Protein AF-A0A151BJI2-F1 (afdb_monomer_lite)

Secondary structure (DSSP, 8-state):
-EEEEEEEPBSS--SS-EEEEEEESS-EEEEEE----SSPPPEEETTTEEEEEEEEEEEEETTEEEEEEEEEEEEEEETTEEEE----EEEEEEEEE---STT-SEEEEESSPPP-SS--TTPEEEEE-TTS-EEEEEEEEEEEETTEEEEEESS---EEEEEEEETTEEEEEEEE-SSSP-EEES--EEEE--EEEE-

Structure (mmCIF, N/CA/C/O backbone):
data_AF-A0A151BJI2-F1
#
_entry.id   AF-A0A151BJI2-F1
#
loop_
_atom_site.group_PDB
_atom_site.id
_atom_site.type_symbol
_atom_site.label_atom_id
_atom_site.label_alt_id
_a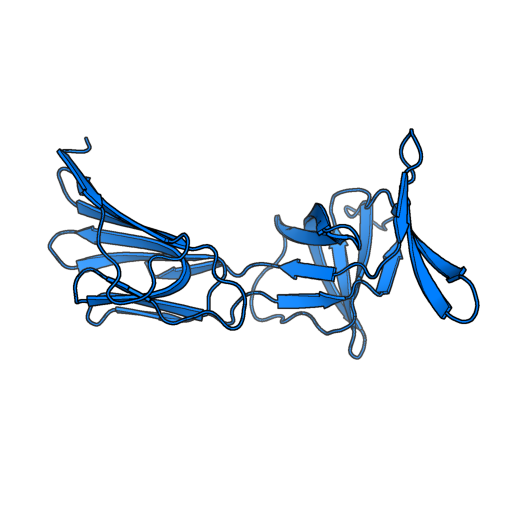tom_site.label_comp_id
_atom_site.label_asym_id
_atom_site.label_entity_id
_atom_site.label_seq_id
_atom_site.pdbx_PDB_ins_code
_atom_site.Cartn_x
_atom_site.Cartn_y
_atom_site.Cartn_z
_atom_site.occupancy
_atom_site.B_iso_or_equiv
_atom_site.auth_seq_id
_atom_site.auth_comp_id
_atom_site.auth_asym_id
_atom_site.auth_atom_id
_atom_site.pdbx_PDB_model_num
ATOM 1 N N . PHE A 1 1 ? -17.506 15.370 21.753 1.00 83.12 1 PHE A N 1
ATOM 2 C CA . PHE A 1 1 ? -16.388 15.917 22.547 1.00 83.12 1 PHE A CA 1
ATOM 3 C C . PHE A 1 1 ? -15.542 14.745 23.032 1.00 83.12 1 PHE A C 1
ATOM 5 O O . PHE A 1 1 ? -16.139 13.723 23.361 1.00 83.12 1 PHE A O 1
ATOM 12 N N . ILE A 1 2 ? -14.210 14.859 22.995 1.00 93.75 2 ILE A N 1
ATOM 13 C CA . ILE A 1 2 ? -13.282 13.821 23.483 1.00 93.75 2 ILE A CA 1
ATOM 14 C C . ILE A 1 2 ? -13.165 13.978 25.001 1.00 93.75 2 ILE A C 1
ATOM 16 O O . ILE A 1 2 ? -12.878 15.077 25.468 1.00 93.75 2 ILE A O 1
ATOM 20 N N . SER A 1 3 ? -13.413 12.914 25.761 1.00 94.88 3 SER A N 1
ATOM 21 C CA . SER A 1 3 ? -13.324 12.921 27.228 1.00 94.88 3 SER A CA 1
ATOM 22 C C . SER A 1 3 ? -11.990 12.388 27.741 1.00 94.88 3 SER A C 1
ATOM 24 O O . SER A 1 3 ? -11.531 12.831 28.791 1.00 94.88 3 SER A O 1
ATOM 26 N N . LYS A 1 4 ? -11.356 11.458 27.017 1.00 96.38 4 LYS A N 1
ATOM 27 C CA . LYS A 1 4 ? -10.095 10.835 27.437 1.00 96.38 4 LYS A CA 1
ATOM 28 C C . LYS A 1 4 ? -9.305 10.307 26.247 1.00 96.38 4 LYS A C 1
ATOM 30 O O . LYS A 1 4 ? -9.891 9.844 25.272 1.00 96.38 4 LYS A O 1
ATOM 35 N N . VAL A 1 5 ? -7.979 10.335 26.353 1.00 97.12 5 VAL A N 1
ATOM 36 C CA . VAL A 1 5 ? -7.064 9.665 25.420 1.00 97.12 5 VAL A CA 1
ATOM 37 C C . VAL A 1 5 ? -6.035 8.887 26.232 1.00 97.12 5 VAL A C 1
ATOM 39 O O . VAL A 1 5 ? -5.403 9.446 27.126 1.00 97.12 5 VAL A O 1
ATOM 42 N N . GLU A 1 6 ? -5.868 7.605 25.924 1.00 95.31 6 GLU A N 1
ATOM 43 C CA . GLU A 1 6 ? -4.943 6.700 26.609 1.00 95.31 6 GLU A CA 1
ATOM 44 C C . GLU A 1 6 ? -4.060 5.968 25.597 1.00 95.31 6 GLU A C 1
ATOM 46 O O . GLU A 1 6 ? -4.548 5.475 24.580 1.00 95.31 6 GLU A O 1
ATOM 51 N N . ASN A 1 7 ? -2.763 5.853 25.894 1.00 92.25 7 ASN A N 1
ATOM 52 C CA . ASN A 1 7 ? -1.871 4.969 25.147 1.00 92.25 7 ASN A CA 1
ATOM 53 C C . ASN A 1 7 ? -2.064 3.527 25.626 1.00 92.25 7 ASN A C 1
ATOM 55 O O . ASN A 1 7 ? -1.880 3.235 26.808 1.00 92.25 7 ASN A O 1
ATOM 59 N N . LEU A 1 8 ? -2.376 2.623 24.704 1.00 90.12 8 LEU A N 1
ATOM 60 C CA . LEU A 1 8 ? -2.407 1.190 24.964 1.00 90.12 8 LEU A CA 1
ATOM 61 C C . LEU A 1 8 ? -1.007 0.606 24.768 1.00 90.12 8 LEU A C 1
ATOM 63 O O . LEU A 1 8 ? -0.326 0.900 23.785 1.00 90.12 8 LEU A O 1
ATOM 67 N N . GLN A 1 9 ? -0.574 -0.218 25.720 1.00 84.81 9 GLN A N 1
ATOM 68 C CA . GLN A 1 9 ? 0.693 -0.937 25.618 1.00 84.81 9 GLN A CA 1
ATOM 69 C C . GLN A 1 9 ? 0.531 -2.166 24.721 1.00 84.81 9 GLN A C 1
ATOM 71 O O . GLN A 1 9 ? -0.498 -2.840 24.769 1.00 84.81 9 GLN A O 1
ATOM 76 N N . PHE A 1 10 ? 1.559 -2.445 23.923 1.00 82.31 10 PHE A N 1
ATOM 77 C CA . PHE A 1 10 ? 1.666 -3.679 23.150 1.00 82.31 10 PHE A CA 1
ATOM 78 C C . PHE A 1 10 ? 2.246 -4.792 24.019 1.00 82.31 10 PHE A C 1
ATOM 80 O O . PHE A 1 10 ? 3.182 -4.547 24.781 1.00 82.31 10 PHE A O 1
ATOM 87 N N . ASP A 1 11 ? 1.737 -6.011 23.849 1.00 74.00 11 ASP A N 1
ATOM 88 C CA . ASP A 1 11 ? 2.170 -7.168 24.641 1.00 74.00 11 ASP A CA 1
ATOM 89 C C . ASP A 1 11 ? 3.643 -7.535 24.368 1.00 74.00 11 ASP A C 1
ATOM 91 O O . ASP A 1 11 ? 4.360 -7.952 25.274 1.00 74.00 11 ASP A O 1
ATOM 95 N N . TYR A 1 12 ? 4.124 -7.324 23.132 1.00 65.50 12 TYR A N 1
ATOM 96 C CA . TYR A 1 12 ? 5.509 -7.583 22.720 1.00 65.50 12 TYR A CA 1
ATOM 97 C C . TYR A 1 12 ? 5.981 -6.591 21.641 1.00 65.50 12 TYR A C 1
ATOM 99 O O . TYR A 1 12 ? 5.235 -6.261 20.721 1.00 65.50 12 TYR A O 1
ATOM 107 N N . GLY A 1 13 ? 7.248 -6.161 21.729 1.00 56.31 13 GLY A N 1
ATOM 108 C CA . GLY A 1 13 ? 7.927 -5.332 20.722 1.00 56.31 13 GLY A CA 1
ATOM 109 C C . GLY A 1 13 ? 7.500 -3.858 20.726 1.00 56.31 13 GLY A C 1
ATOM 110 O O . GLY A 1 13 ? 6.540 -3.478 20.058 1.00 56.31 13 GLY A O 1
ATOM 111 N N . LYS A 1 14 ? 8.273 -3.001 21.410 1.00 56.44 14 LYS A N 1
ATOM 112 C CA . LYS A 1 14 ? 8.113 -1.529 21.386 1.00 56.44 14 LYS A CA 1
ATOM 113 C C . LYS A 1 14 ? 8.578 -0.875 20.074 1.00 56.44 14 LYS A C 1
ATOM 115 O O . LYS A 1 14 ? 8.674 0.348 20.006 1.00 56.44 14 LYS A O 1
ATOM 120 N N . ASP A 1 15 ? 8.869 -1.661 19.042 1.00 69.88 15 ASP A N 1
ATOM 121 C CA . ASP A 1 15 ? 9.370 -1.159 17.766 1.00 69.88 15 ASP A CA 1
ATOM 122 C C . ASP A 1 15 ? 8.289 -0.319 17.073 1.00 69.88 15 ASP A C 1
ATOM 124 O O . ASP A 1 15 ? 7.379 -0.868 16.445 1.00 69.88 15 ASP A O 1
ATOM 128 N N . MET A 1 16 ? 8.396 1.006 17.232 1.00 81.88 16 MET A N 1
ATOM 129 C CA . MET A 1 16 ? 7.734 2.059 16.451 1.00 81.88 16 MET A CA 1
ATOM 130 C C . MET A 1 16 ? 6.251 1.780 16.140 1.00 81.88 16 MET A C 1
ATOM 132 O O . MET A 1 16 ? 5.798 1.902 15.002 1.00 81.88 16 MET A O 1
ATOM 136 N N . ALA A 1 17 ? 5.485 1.398 17.164 1.00 88.56 17 ALA A N 1
ATOM 137 C CA . ALA A 1 17 ? 4.042 1.209 17.078 1.00 88.56 17 ALA A CA 1
ATOM 138 C C . ALA A 1 17 ? 3.331 1.960 18.208 1.00 88.56 17 ALA A C 1
ATOM 140 O O . ALA A 1 17 ? 3.820 2.025 19.336 1.00 88.56 17 ALA A O 1
ATOM 141 N N . VAL A 1 18 ? 2.167 2.525 17.898 1.00 92.19 18 VAL A N 1
ATOM 142 C CA . VAL A 1 18 ? 1.326 3.299 18.815 1.00 92.19 18 VAL A CA 1
ATOM 143 C C . VAL A 1 18 ? -0.111 2.809 18.691 1.00 92.19 18 VAL A C 1
ATOM 145 O O . VAL A 1 18 ? -0.622 2.638 17.586 1.00 92.19 18 VAL A O 1
ATOM 148 N N . ALA A 1 19 ? -0.774 2.605 19.824 1.00 94.44 19 ALA A N 1
ATOM 149 C CA . ALA A 1 19 ? -2.202 2.340 19.888 1.00 94.44 19 ALA A CA 1
ATOM 150 C C . ALA A 1 19 ? -2.837 3.315 20.881 1.00 94.44 19 ALA A C 1
ATOM 152 O O . ALA A 1 19 ? -2.378 3.451 22.014 1.00 94.44 19 ALA A O 1
ATOM 153 N N . LEU A 1 20 ? -3.886 4.004 20.447 1.00 95.69 20 LEU A N 1
ATOM 154 C CA . LEU A 1 20 ? -4.630 4.974 21.238 1.00 95.69 20 LEU A CA 1
ATOM 155 C C . LEU A 1 20 ? -6.036 4.454 21.485 1.00 95.69 20 LEU A C 1
ATOM 157 O O . LEU A 1 20 ? -6.689 3.976 20.559 1.00 95.69 20 LEU A O 1
ATOM 161 N N . ARG A 1 21 ? -6.510 4.614 22.716 1.00 96.94 21 ARG A N 1
ATOM 162 C CA . ARG A 1 21 ? -7.915 4.499 23.094 1.00 96.94 21 ARG A CA 1
ATOM 163 C C . ARG A 1 21 ? -8.456 5.897 23.356 1.00 96.94 21 ARG A C 1
ATOM 165 O O . ARG A 1 21 ? -7.922 6.623 24.191 1.00 96.94 21 ARG A O 1
ATOM 172 N N . ILE A 1 22 ? -9.494 6.278 22.628 1.00 97.44 22 ILE A N 1
ATOM 173 C CA . ILE A 1 22 ? -10.080 7.616 22.639 1.00 97.44 22 ILE A CA 1
ATOM 174 C C . ILE A 1 22 ? -11.521 7.476 23.109 1.00 97.44 22 ILE A C 1
ATOM 176 O O . ILE A 1 22 ? -12.360 6.912 22.411 1.00 97.44 22 ILE A O 1
ATOM 180 N N . GLU A 1 23 ? -11.817 7.989 24.296 1.00 97.19 23 GLU A N 1
ATOM 181 C CA . GLU A 1 23 ? -13.182 8.032 24.807 1.00 97.19 23 GLU A CA 1
ATOM 182 C C . GLU A 1 23 ? -13.892 9.285 24.302 1.00 97.19 23 GLU A C 1
ATOM 184 O O . GLU A 1 23 ? -13.392 10.411 24.407 1.00 97.19 23 GLU A O 1
ATOM 189 N N . LEU A 1 24 ? -15.083 9.075 23.758 1.00 95.50 24 LEU A N 1
ATOM 190 C CA . LEU A 1 24 ? -16.045 10.106 23.416 1.00 95.50 24 LEU A CA 1
ATOM 191 C C . LEU A 1 24 ? -17.313 9.893 24.249 1.00 95.50 24 LEU A C 1
ATOM 193 O O . LEU A 1 24 ? -17.493 8.867 24.899 1.00 95.50 24 LEU A O 1
ATOM 197 N N . LYS A 1 25 ? -18.216 10.878 24.216 1.00 91.25 25 LYS A N 1
ATOM 198 C CA . LYS A 1 25 ? -19.457 10.871 25.012 1.00 91.25 25 LYS A CA 1
ATOM 199 C C . LYS A 1 25 ? -20.283 9.582 24.859 1.00 91.25 25 LYS A C 1
ATOM 201 O O . LYS A 1 25 ? -20.894 9.139 25.823 1.00 91.25 25 LYS A O 1
ATOM 206 N N . ASP A 1 26 ? -20.345 9.035 23.652 1.00 93.75 26 ASP A N 1
ATOM 207 C CA . ASP A 1 26 ? -21.225 7.935 23.250 1.00 93.75 26 ASP A CA 1
ATOM 208 C C . ASP A 1 26 ? -20.474 6.704 22.724 1.00 93.75 26 ASP A C 1
ATOM 210 O O . ASP A 1 26 ? -21.081 5.651 22.536 1.00 93.75 26 ASP A O 1
ATOM 214 N N . ARG A 1 27 ? -19.161 6.807 22.503 1.00 95.94 27 ARG A N 1
ATOM 215 C CA . ARG A 1 27 ? -18.373 5.749 21.870 1.00 95.94 27 ARG A CA 1
ATOM 216 C C . ARG A 1 27 ? -16.914 5.756 22.303 1.00 95.94 27 ARG A C 1
ATOM 218 O O . ARG A 1 27 ? -16.411 6.750 22.824 1.00 95.94 27 ARG A O 1
ATOM 225 N N . VAL A 1 28 ? -16.225 4.661 22.018 1.00 97.06 28 VAL A N 1
ATOM 226 C CA . VAL A 1 28 ? -14.779 4.528 22.183 1.00 97.06 28 VAL A CA 1
ATOM 227 C C . VAL A 1 28 ? -14.166 4.231 20.824 1.00 97.06 28 VAL A C 1
ATOM 229 O O . VAL A 1 28 ? -14.548 3.267 20.166 1.00 97.06 28 VAL A O 1
ATOM 232 N N . ASP A 1 29 ? -13.208 5.053 20.411 1.00 97.56 29 ASP A N 1
ATOM 233 C CA . ASP A 1 29 ? -12.465 4.862 19.172 1.00 97.56 29 ASP A CA 1
ATOM 234 C C . ASP A 1 29 ? -11.044 4.377 19.502 1.00 97.56 29 ASP A C 1
ATOM 236 O O . ASP A 1 29 ? -10.371 4.904 20.387 1.00 97.56 29 ASP A O 1
ATOM 240 N N . TYR A 1 30 ? -10.573 3.370 18.777 1.00 97.69 30 TYR A N 1
ATOM 241 C CA . TYR A 1 30 ? -9.212 2.858 18.841 1.00 97.69 30 TYR A CA 1
ATOM 242 C C . TYR A 1 30 ? -8.492 3.220 17.552 1.00 97.69 30 TYR A C 1
ATOM 244 O O . TYR A 1 30 ? -8.995 2.931 16.465 1.00 97.69 30 TYR A O 1
ATOM 252 N N . VAL A 1 31 ? -7.311 3.824 17.665 1.00 97.62 31 VAL A N 1
ATOM 253 C CA . VAL A 1 31 ? -6.460 4.175 16.520 1.00 97.62 31 VAL A CA 1
ATOM 254 C C . VAL A 1 31 ? -5.100 3.538 16.708 1.00 97.62 31 VAL A C 1
ATOM 256 O O . VAL A 1 31 ? -4.442 3.744 17.723 1.00 97.62 31 VAL A O 1
ATOM 259 N N . ILE A 1 32 ? -4.686 2.751 15.726 1.00 96.12 32 ILE A N 1
ATOM 260 C CA . ILE A 1 32 ? -3.503 1.903 15.794 1.00 96.12 32 ILE A CA 1
ATOM 261 C C . ILE A 1 32 ? -2.626 2.263 14.612 1.00 96.12 32 ILE A C 1
ATOM 263 O O . ILE A 1 32 ? -3.111 2.310 13.483 1.00 96.12 32 ILE A O 1
ATOM 267 N N . SER A 1 33 ? -1.351 2.506 14.874 1.00 95.25 33 SER A N 1
ATOM 268 C CA . SER A 1 33 ? -0.349 2.830 13.872 1.00 95.25 33 SER A CA 1
ATOM 269 C C . SER A 1 33 ? 0.909 2.019 14.127 1.00 95.25 33 SER A C 1
ATOM 271 O O . SER A 1 33 ? 1.445 2.020 15.233 1.00 95.25 33 SER A O 1
ATOM 273 N N . THR A 1 34 ? 1.377 1.315 13.107 1.00 93.44 34 THR A N 1
ATOM 274 C CA . THR A 1 34 ? 2.603 0.522 13.129 1.00 93.44 34 THR A CA 1
ATOM 275 C C . THR A 1 34 ? 3.471 0.911 11.934 1.00 93.44 34 THR A C 1
ATOM 277 O O . THR A 1 34 ? 2.997 1.464 10.935 1.00 93.44 34 THR A O 1
ATOM 280 N N . VAL A 1 35 ? 4.759 0.594 12.021 1.00 91.56 35 VAL A N 1
ATOM 281 C CA . VAL A 1 35 ? 5.690 0.662 10.886 1.00 91.56 35 VAL A CA 1
ATOM 282 C C . VAL A 1 35 ? 5.900 -0.700 10.221 1.00 91.56 35 VAL A C 1
ATOM 284 O O . VAL A 1 35 ? 6.873 -0.877 9.492 1.00 91.56 35 VAL A O 1
ATOM 287 N N . ASP A 1 36 ? 5.026 -1.673 10.488 1.00 92.12 36 ASP A N 1
ATOM 288 C CA . ASP A 1 36 ? 5.214 -3.029 9.983 1.00 92.12 36 ASP A CA 1
ATOM 289 C C . ASP A 1 36 ? 5.106 -3.076 8.453 1.00 92.12 36 ASP A C 1
ATOM 291 O O . ASP A 1 36 ? 4.266 -2.426 7.824 1.00 92.12 36 ASP A O 1
ATOM 295 N N . GLU A 1 37 ? 5.957 -3.902 7.857 1.00 91.56 37 GLU A N 1
ATOM 296 C CA . GLU A 1 37 ? 5.964 -4.229 6.435 1.00 91.56 37 GLU A CA 1
ATOM 297 C C . GLU A 1 37 ? 5.604 -5.714 6.253 1.00 91.56 37 GLU A C 1
ATOM 299 O O . GLU A 1 37 ? 5.795 -6.504 7.183 1.00 91.56 37 GLU A O 1
ATOM 304 N N . PRO A 1 38 ? 5.097 -6.134 5.079 1.00 92.19 38 PRO A N 1
ATOM 305 C CA . PRO A 1 38 ? 4.925 -7.550 4.769 1.00 92.19 38 PRO A CA 1
ATOM 306 C C . PRO A 1 38 ? 6.244 -8.349 4.891 1.00 92.19 38 PRO A C 1
ATOM 308 O O . PRO A 1 38 ? 7.266 -7.891 4.377 1.00 92.19 38 PRO A O 1
ATOM 311 N N . PRO A 1 39 ? 6.233 -9.570 5.463 1.00 93.62 39 PRO A N 1
ATOM 312 C CA . PRO A 1 39 ? 5.115 -10.191 6.172 1.00 93.62 39 PRO A CA 1
ATOM 313 C C . PRO A 1 39 ? 4.856 -9.499 7.522 1.00 93.62 39 PRO A C 1
ATOM 315 O O . PRO A 1 39 ? 5.742 -9.421 8.372 1.00 93.62 39 PRO A O 1
ATOM 318 N N . TYR A 1 40 ? 3.625 -9.017 7.722 1.00 93.69 40 TYR A N 1
ATOM 319 C CA . TYR A 1 40 ? 3.271 -8.238 8.909 1.00 93.69 40 TYR A CA 1
ATOM 320 C C . TYR A 1 40 ? 3.353 -9.092 10.176 1.00 93.69 40 TYR A C 1
ATOM 322 O O . TYR A 1 40 ? 2.871 -10.228 10.208 1.00 93.69 40 TYR A O 1
ATOM 330 N N . LYS A 1 41 ? 3.905 -8.518 11.245 1.00 91.75 41 LYS A N 1
ATOM 331 C CA . LYS A 1 41 ? 3.949 -9.153 12.564 1.00 91.75 41 LYS A CA 1
ATOM 332 C C . LYS A 1 41 ? 2.568 -9.083 13.218 1.00 91.75 41 LYS A C 1
ATOM 334 O O . LYS A 1 41 ? 1.846 -8.100 13.058 1.00 91.75 41 LYS A O 1
ATOM 339 N N . LEU A 1 42 ? 2.201 -10.119 13.972 1.00 93.44 42 LEU A N 1
ATOM 340 C CA . LEU A 1 42 ? 1.025 -10.058 14.837 1.00 93.44 42 LEU A CA 1
ATOM 341 C C . LEU A 1 42 ? 1.336 -9.172 16.041 1.00 93.44 42 LEU A C 1
ATOM 343 O O . LEU A 1 42 ? 2.287 -9.430 16.777 1.00 93.44 42 LEU A O 1
ATOM 347 N N . ARG A 1 43 ? 0.505 -8.153 16.249 1.00 92.62 43 ARG A N 1
ATOM 348 C CA . ARG A 1 43 ? 0.555 -7.269 17.411 1.00 92.62 43 ARG A CA 1
ATOM 349 C C . ARG A 1 43 ? -0.741 -7.371 18.200 1.00 92.62 43 ARG A C 1
ATOM 351 O O . ARG A 1 43 ? -1.822 -7.350 17.611 1.00 92.62 43 ARG A O 1
ATOM 358 N N . CYS A 1 44 ? -0.606 -7.439 19.519 1.00 92.81 44 CYS A N 1
ATOM 359 C CA . CYS A 1 44 ? -1.704 -7.536 20.476 1.00 92.81 44 CYS A CA 1
ATOM 360 C C . CYS A 1 44 ? -1.613 -6.380 21.482 1.00 92.81 44 CYS A C 1
ATOM 362 O O . CYS A 1 44 ? -0.506 -5.982 21.855 1.00 92.81 44 CYS A O 1
ATOM 364 N N . PHE A 1 45 ? -2.755 -5.812 21.869 1.00 89.81 45 PHE A N 1
ATOM 365 C CA . PHE A 1 45 ? -2.847 -4.760 22.889 1.00 89.81 45 PHE A CA 1
ATOM 366 C C . PHE A 1 45 ? -4.265 -4.681 23.460 1.00 89.81 45 PHE A C 1
ATOM 368 O O . PHE A 1 45 ? -5.241 -5.088 22.826 1.00 89.81 45 PHE A O 1
ATOM 375 N N . GLY A 1 46 ? -4.385 -4.142 24.676 1.00 83.25 46 GLY A N 1
ATOM 376 C CA . GLY A 1 46 ? -5.678 -3.996 25.356 1.00 83.25 46 GLY A CA 1
ATOM 377 C C . GLY A 1 46 ? -6.364 -5.327 25.694 1.00 83.25 46 GLY A C 1
ATOM 378 O O . GLY A 1 46 ? -7.559 -5.334 25.964 1.00 83.25 46 GLY A O 1
ATOM 379 N N . GLY A 1 47 ? -5.628 -6.445 25.659 1.00 84.94 47 GLY A N 1
ATOM 380 C CA . GLY A 1 47 ? -6.107 -7.797 25.964 1.00 84.94 47 GLY A CA 1
ATOM 381 C C . GLY A 1 47 ? -6.927 -8.469 24.857 1.00 84.94 47 GLY A C 1
ATOM 382 O O . GLY A 1 47 ? -6.887 -9.690 24.735 1.00 84.94 47 GLY A O 1
ATOM 383 N N . ASP A 1 48 ? -7.641 -7.708 24.026 1.00 92.06 48 ASP A N 1
ATOM 384 C CA . ASP A 1 48 ? -8.588 -8.260 23.053 1.00 92.06 48 ASP A CA 1
ATOM 385 C C . ASP A 1 48 ? -8.426 -7.734 21.619 1.00 92.06 48 ASP A C 1
ATOM 387 O O . ASP A 1 48 ? -9.148 -8.196 20.731 1.00 92.06 48 ASP A O 1
ATOM 391 N N . ILE A 1 49 ? -7.488 -6.811 21.367 1.00 95.56 49 ILE A N 1
ATOM 392 C CA . ILE A 1 49 ? -7.244 -6.244 20.036 1.00 95.56 49 ILE A CA 1
ATOM 393 C C . ILE A 1 49 ? -6.008 -6.875 19.407 1.00 95.56 49 ILE A C 1
ATOM 395 O O . ILE A 1 49 ? -4.949 -6.970 20.026 1.00 95.56 49 ILE A O 1
ATOM 399 N N . ARG A 1 50 ? -6.144 -7.284 18.143 1.00 96.25 50 ARG A N 1
ATOM 400 C CA . ARG A 1 50 ? -5.075 -7.884 17.340 1.00 96.25 50 ARG A CA 1
ATOM 401 C C . ARG A 1 50 ? -4.984 -7.216 15.978 1.00 96.25 50 ARG A C 1
ATOM 403 O O . ARG A 1 50 ? -6.007 -7.003 15.331 1.00 96.25 50 ARG A O 1
ATOM 410 N N . ILE A 1 51 ? -3.770 -6.944 15.515 1.00 96.88 51 ILE A N 1
ATOM 411 C CA . ILE A 1 51 ? -3.514 -6.374 14.189 1.00 96.88 51 ILE A CA 1
ATOM 412 C C . ILE A 1 51 ? -2.311 -7.046 13.523 1.00 96.88 51 ILE A C 1
ATOM 414 O O . ILE A 1 51 ? -1.322 -7.372 14.174 1.00 96.88 51 ILE A O 1
ATOM 418 N N . MET A 1 52 ? -2.406 -7.232 12.210 1.00 96.94 52 MET A N 1
ATOM 419 C CA . MET A 1 52 ? -1.294 -7.528 11.307 1.00 96.94 52 MET A CA 1
ATOM 420 C C . MET A 1 52 ? -1.410 -6.566 10.124 1.00 96.94 52 MET A C 1
ATOM 422 O O . MET A 1 52 ? -2.116 -6.852 9.155 1.00 96.94 52 MET A O 1
ATOM 426 N N . GLY A 1 53 ? -0.792 -5.394 10.237 1.00 96.38 53 GLY A N 1
ATOM 427 C CA . GLY A 1 53 ? -0.942 -4.302 9.278 1.00 96.38 53 GLY A CA 1
ATOM 428 C C . GLY A 1 53 ? -0.443 -2.972 9.825 1.00 96.38 53 GLY A C 1
ATOM 429 O O . GLY A 1 53 ? -0.004 -2.896 10.975 1.00 96.38 53 GLY A O 1
ATOM 430 N N . ARG A 1 54 ? -0.533 -1.920 9.008 1.00 95.94 54 ARG A N 1
ATOM 431 C CA . ARG A 1 54 ? -0.023 -0.590 9.368 1.00 95.94 54 ARG A CA 1
ATOM 432 C C . ARG A 1 54 ? -0.995 0.242 10.172 1.00 95.94 54 ARG A C 1
ATOM 434 O O . ARG A 1 54 ? -0.601 0.778 11.199 1.00 95.94 54 ARG A O 1
ATOM 441 N N . ILE A 1 55 ? -2.238 0.379 9.711 1.00 97.31 55 ILE A N 1
ATOM 442 C CA . ILE A 1 55 ? -3.229 1.223 10.386 1.00 97.31 55 ILE A CA 1
ATOM 443 C C . ILE A 1 55 ? -4.491 0.421 10.666 1.00 97.31 55 ILE A C 1
ATOM 445 O O . ILE A 1 55 ? -5.071 -0.190 9.767 1.00 97.31 55 ILE A O 1
ATOM 449 N N . GLY A 1 56 ? -4.940 0.477 11.915 1.00 97.88 56 GLY A N 1
ATOM 450 C CA . GLY A 1 56 ? -6.226 -0.051 12.345 1.00 97.88 56 GLY A CA 1
ATOM 451 C C . GLY A 1 56 ? -7.057 1.047 12.989 1.00 97.88 56 GLY A C 1
ATOM 452 O O . GLY A 1 56 ? -6.547 1.821 13.796 1.00 97.88 56 GLY A O 1
ATOM 453 N N . VAL A 1 57 ? -8.341 1.105 12.648 1.00 98.31 57 VAL A N 1
ATOM 454 C CA . VAL A 1 57 ? -9.317 1.945 13.347 1.00 98.31 57 VAL A CA 1
ATOM 455 C C . VAL A 1 57 ? -10.505 1.085 13.734 1.00 98.31 57 VAL A C 1
ATOM 457 O O . VAL A 1 57 ? -11.045 0.373 12.889 1.00 98.31 57 VAL A O 1
ATOM 460 N N . ILE A 1 58 ? -10.910 1.148 14.997 1.00 98.31 58 ILE A N 1
ATOM 461 C CA . ILE A 1 58 ? -12.087 0.447 15.519 1.00 98.31 58 ILE A CA 1
ATOM 462 C C . ILE A 1 58 ? -12.927 1.468 16.271 1.00 98.31 58 ILE A C 1
ATOM 464 O O . ILE A 1 58 ? -12.379 2.255 17.031 1.00 98.31 58 ILE A O 1
ATOM 468 N N . SER A 1 59 ? -14.237 1.462 16.070 1.00 97.94 59 SER A N 1
ATOM 469 C CA . SER A 1 59 ? -15.163 2.291 16.839 1.00 97.94 59 SER A CA 1
ATOM 470 C C . SER A 1 59 ? -16.183 1.405 17.526 1.00 97.94 59 SER A C 1
ATOM 472 O O . SER A 1 59 ? -16.755 0.518 16.887 1.00 97.94 59 SER A O 1
ATOM 474 N N . GLU A 1 60 ? -16.407 1.642 18.812 1.00 96.75 60 GLU A N 1
ATOM 475 C CA . GLU A 1 60 ? -17.321 0.877 19.649 1.00 96.75 60 GLU A CA 1
ATOM 476 C C . GLU A 1 60 ? -18.373 1.764 20.292 1.00 96.75 60 GLU A C 1
ATOM 478 O O . GLU A 1 60 ? -18.055 2.785 20.894 1.00 96.75 60 GLU A O 1
ATOM 483 N N . GLU A 1 61 ? -19.624 1.325 20.253 1.00 95.94 61 GLU A N 1
ATOM 484 C CA . GLU A 1 61 ? -20.730 1.955 20.963 1.00 95.94 61 GLU A CA 1
ATOM 485 C C . GLU A 1 61 ? -21.387 0.910 21.866 1.00 95.94 61 GLU A C 1
ATOM 487 O O . GLU A 1 61 ? -21.776 -0.169 21.415 1.00 95.94 61 GLU A O 1
ATOM 492 N N . ARG A 1 62 ? -21.473 1.209 23.170 1.00 90.25 62 ARG A N 1
ATOM 493 C CA . ARG A 1 62 ? -22.052 0.307 24.187 1.00 90.25 62 ARG A CA 1
ATOM 494 C C . ARG A 1 62 ? -21.474 -1.121 24.135 1.00 90.25 62 ARG A C 1
ATOM 496 O O . ARG A 1 62 ? -22.213 -2.095 24.238 1.00 90.25 62 ARG A O 1
ATOM 503 N N . GLY A 1 63 ? -20.158 -1.234 23.938 1.00 87.44 63 GLY A N 1
ATOM 504 C CA . GLY A 1 63 ? -19.433 -2.513 23.887 1.00 87.44 63 GLY A CA 1
ATOM 505 C C . GLY A 1 63 ? -19.575 -3.299 22.579 1.00 87.44 63 GLY A C 1
ATOM 506 O O . GLY A 1 63 ? -19.078 -4.417 22.494 1.00 87.44 63 GLY A O 1
ATOM 507 N N . ASN A 1 64 ? -20.239 -2.742 21.561 1.00 93.81 64 ASN A N 1
ATOM 508 C CA . ASN A 1 64 ? -20.366 -3.363 20.246 1.00 93.81 64 ASN A CA 1
ATOM 509 C C . ASN A 1 64 ? -19.537 -2.609 19.214 1.00 93.81 64 ASN A C 1
ATOM 511 O O . ASN A 1 64 ? -19.591 -1.380 19.141 1.00 93.81 64 ASN A O 1
ATOM 515 N N . VAL A 1 65 ? -18.816 -3.350 18.374 1.00 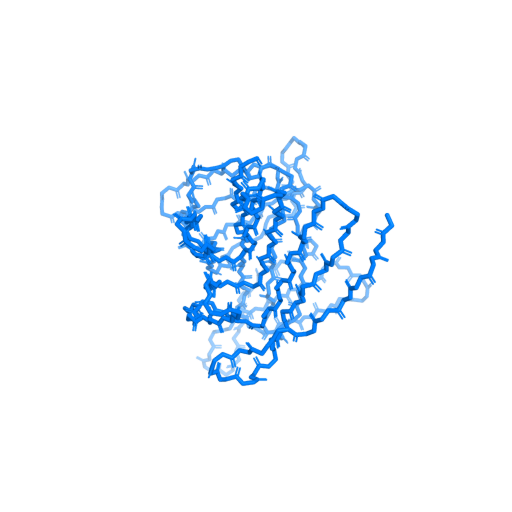97.19 65 VAL A N 1
ATOM 516 C CA . VAL A 1 65 ? -18.057 -2.770 17.267 1.00 97.19 65 VAL A CA 1
ATOM 517 C C . VAL A 1 65 ? -19.023 -2.217 16.223 1.00 97.19 65 VAL A C 1
ATOM 519 O O . VAL A 1 65 ? -19.732 -2.963 15.549 1.00 97.19 65 VAL A O 1
ATOM 522 N N . ARG A 1 66 ? -19.013 -0.893 16.068 1.00 96.94 66 ARG A N 1
ATOM 523 C CA . ARG A 1 66 ? -19.779 -0.157 15.060 1.00 96.94 66 ARG A CA 1
ATOM 524 C C . ARG A 1 66 ? -19.116 -0.242 13.693 1.00 96.94 66 ARG A C 1
ATOM 526 O O . ARG A 1 66 ? -19.792 -0.473 12.699 1.00 96.94 66 ARG A O 1
ATOM 533 N N . PHE A 1 67 ? -17.806 -0.007 13.636 1.00 98.12 67 PHE A N 1
ATOM 534 C CA . PHE A 1 67 ? -17.039 -0.161 12.406 1.00 98.12 67 PHE A CA 1
ATOM 535 C C . PHE A 1 67 ? -15.583 -0.521 12.683 1.00 98.12 67 PHE A C 1
ATOM 537 O O . PHE A 1 67 ? -15.026 -0.204 13.736 1.00 98.12 67 PHE A O 1
ATOM 544 N N . MET A 1 68 ? -14.952 -1.133 11.683 1.00 98.56 68 MET A N 1
ATOM 545 C CA . MET A 1 68 ? -13.514 -1.378 11.635 1.00 98.56 68 MET A CA 1
ATOM 546 C C . MET A 1 68 ? -12.959 -0.943 10.281 1.00 98.56 68 MET A C 1
ATOM 548 O O . MET A 1 68 ? -13.618 -1.090 9.243 1.00 98.56 68 MET A O 1
ATOM 552 N N . ARG A 1 69 ? -11.741 -0.408 10.279 1.00 98.38 69 ARG A N 1
ATOM 553 C CA . ARG A 1 69 ? -10.967 -0.092 9.077 1.00 98.38 69 ARG A CA 1
ATOM 554 C C . ARG A 1 69 ? -9.560 -0.645 9.246 1.00 98.38 69 ARG A C 1
ATOM 556 O O . ARG A 1 69 ? -8.913 -0.365 10.251 1.00 98.38 69 ARG A O 1
ATOM 563 N N . LEU A 1 70 ? -9.099 -1.401 8.259 1.00 98.31 70 LEU A N 1
ATOM 564 C CA . LEU A 1 70 ? -7.728 -1.898 8.180 1.00 98.31 70 LEU A CA 1
ATOM 565 C C . LEU A 1 70 ? -7.097 -1.349 6.907 1.00 98.31 70 LEU A C 1
ATOM 567 O O . LEU A 1 70 ? -7.620 -1.578 5.817 1.00 98.31 70 LEU A O 1
ATOM 571 N N . ILE A 1 71 ? -5.990 -0.627 7.044 1.00 96.44 71 ILE A N 1
ATOM 572 C CA . ILE A 1 71 ? -5.209 -0.123 5.914 1.00 96.44 71 ILE A CA 1
ATOM 573 C C . ILE A 1 71 ? -3.879 -0.851 5.918 1.00 96.44 71 ILE A C 1
ATOM 575 O O . ILE A 1 71 ? -3.184 -0.871 6.938 1.00 96.44 71 ILE A O 1
ATOM 579 N N . ASP A 1 72 ? -3.530 -1.392 4.754 1.00 96.44 72 ASP A N 1
ATOM 580 C CA . ASP A 1 72 ? -2.243 -2.026 4.511 1.00 96.44 72 ASP A CA 1
ATOM 581 C C . ASP A 1 72 ? -1.939 -3.146 5.518 1.00 96.44 72 ASP A C 1
ATOM 583 O O . ASP A 1 72 ? -1.051 -3.045 6.366 1.00 96.44 72 ASP A O 1
ATOM 587 N N . GLY A 1 73 ? -2.752 -4.199 5.462 1.00 97.38 73 GLY A N 1
ATOM 588 C CA . GLY A 1 73 ? -2.709 -5.297 6.417 1.00 97.38 73 GLY A CA 1
ATOM 589 C C . GLY A 1 73 ? -3.586 -6.483 6.041 1.00 97.38 73 GLY A C 1
ATOM 590 O O . GLY A 1 73 ? -4.378 -6.435 5.101 1.00 97.38 73 GLY A O 1
ATOM 591 N N . VAL A 1 74 ? -3.452 -7.559 6.808 1.00 98.00 74 VAL A N 1
ATOM 592 C CA . VAL A 1 74 ? -4.153 -8.834 6.592 1.00 98.00 74 VAL A CA 1
ATOM 593 C C . VAL A 1 74 ? -5.153 -9.177 7.695 1.00 98.00 74 VAL A C 1
ATOM 595 O O . VAL A 1 74 ? -6.053 -9.986 7.468 1.00 98.00 74 VAL A O 1
ATOM 598 N N . LEU A 1 75 ? -5.031 -8.563 8.876 1.00 98.25 75 LEU A N 1
ATOM 599 C CA . LEU A 1 75 ? -5.901 -8.835 10.018 1.00 98.25 75 LEU A CA 1
ATOM 600 C C . LEU A 1 75 ? -6.092 -7.595 10.895 1.00 98.25 75 LEU A C 1
ATOM 602 O O . LEU A 1 75 ? -5.121 -6.939 11.269 1.00 98.25 75 LEU A O 1
ATOM 606 N N . LEU A 1 76 ? -7.338 -7.351 11.292 1.00 98.50 76 LEU A N 1
ATOM 607 C CA . LEU A 1 76 ? -7.711 -6.531 12.439 1.00 98.50 76 LEU A CA 1
ATOM 608 C C . LEU A 1 76 ? -8.827 -7.252 13.194 1.00 98.50 76 LEU A C 1
ATOM 610 O O . LEU A 1 76 ? -9.827 -7.635 12.593 1.00 98.50 76 LEU A O 1
ATOM 614 N N . ALA A 1 77 ? -8.671 -7.451 14.496 1.00 97.94 77 ALA A N 1
ATOM 615 C CA . ALA A 1 77 ? -9.668 -8.120 15.320 1.00 97.94 77 ALA A CA 1
ATOM 616 C C . ALA A 1 77 ? -9.841 -7.415 16.664 1.00 97.94 77 ALA A C 1
ATOM 618 O O . ALA A 1 77 ? -8.868 -6.889 17.204 1.00 97.94 77 ALA A O 1
ATOM 619 N N . LYS A 1 78 ? -11.064 -7.448 17.201 1.00 96.25 78 LYS A N 1
ATOM 620 C CA . LYS A 1 78 ? -11.388 -7.037 18.572 1.00 96.25 78 LYS A CA 1
ATOM 621 C C . LYS A 1 78 ? -12.465 -7.945 19.151 1.00 96.25 78 LYS A C 1
ATOM 623 O O . LYS A 1 78 ? -13.557 -8.041 18.589 1.00 96.25 78 LYS A O 1
ATOM 628 N N . GLY A 1 79 ? -12.145 -8.643 20.240 1.00 92.56 79 GLY A N 1
ATOM 629 C CA . GLY A 1 79 ? -13.027 -9.664 20.809 1.00 92.56 79 GLY A CA 1
ATOM 630 C C . GLY A 1 79 ? -13.420 -10.711 19.756 1.00 92.56 79 GLY A C 1
ATOM 631 O O . GLY A 1 79 ? -12.554 -11.360 19.165 1.00 92.56 79 GLY A O 1
ATOM 632 N N . GLY A 1 80 ? -14.726 -10.850 19.499 1.00 93.00 80 GLY A N 1
ATOM 633 C CA . GLY A 1 80 ? -15.275 -11.748 18.473 1.00 93.00 80 GLY A CA 1
ATOM 634 C C . GLY A 1 80 ? -15.293 -11.191 17.040 1.00 93.00 80 GLY A C 1
ATOM 635 O O . GLY A 1 80 ? -15.532 -11.950 16.103 1.00 93.00 80 GLY A O 1
ATOM 636 N N . TYR A 1 81 ? -15.034 -9.895 16.840 1.00 97.12 81 TYR A N 1
ATOM 637 C CA . TYR A 1 81 ? -15.064 -9.264 15.517 1.00 97.12 81 TYR A CA 1
ATOM 638 C C . TYR A 1 81 ? -13.727 -9.440 14.799 1.00 97.12 81 TYR A C 1
ATOM 640 O O . TYR A 1 81 ? -12.665 -9.181 15.370 1.00 97.12 81 TYR A O 1
ATOM 648 N N . VAL A 1 82 ? -13.773 -9.859 13.530 1.00 97.88 82 VAL A N 1
ATOM 649 C CA . VAL A 1 82 ? -12.584 -10.134 12.713 1.00 97.88 82 VAL A CA 1
ATOM 650 C C . VAL A 1 82 ? -12.755 -9.545 11.315 1.00 97.88 82 VAL A C 1
ATOM 652 O O . VAL A 1 82 ? -13.655 -9.928 10.574 1.00 97.88 82 VAL A O 1
ATOM 655 N N . LEU A 1 83 ? -11.835 -8.663 10.933 1.00 98.00 83 LEU A N 1
ATOM 656 C CA . LEU A 1 83 ? -11.698 -8.100 9.595 1.00 98.00 83 LEU A CA 1
ATOM 657 C C . LEU A 1 83 ? -10.417 -8.649 8.953 1.00 98.00 83 LEU A C 1
ATOM 659 O O . LEU A 1 83 ? -9.316 -8.423 9.460 1.00 98.00 83 LEU A O 1
ATOM 663 N N . LYS A 1 84 ? -10.562 -9.385 7.848 1.00 97.31 84 LYS A N 1
ATOM 664 C CA . LYS A 1 84 ? -9.444 -9.957 7.080 1.00 97.31 84 LYS A CA 1
ATOM 665 C C . LYS A 1 84 ? -9.208 -9.169 5.798 1.00 97.31 84 LYS A C 1
ATOM 667 O O . LYS A 1 84 ? -10.151 -8.644 5.216 1.00 97.31 84 LYS A O 1
ATOM 672 N N . GLY A 1 85 ? -7.958 -9.141 5.352 1.00 94.50 85 GLY A N 1
ATOM 673 C CA . GLY A 1 85 ? -7.550 -8.550 4.082 1.00 94.50 85 GLY A CA 1
ATOM 674 C C . GLY A 1 85 ? -6.467 -9.371 3.398 1.00 94.50 85 GLY A C 1
ATOM 675 O O . GLY A 1 85 ? -5.808 -10.200 4.021 1.00 94.50 85 GLY A O 1
ATOM 676 N N . SER A 1 86 ? -6.256 -9.113 2.112 1.00 93.31 86 SER A N 1
ATOM 677 C CA . SER A 1 86 ? -5.188 -9.756 1.336 1.00 93.31 86 SER A CA 1
ATOM 678 C C . SER A 1 86 ? -3.802 -9.129 1.566 1.00 93.31 86 SER A C 1
ATOM 680 O O . SER A 1 86 ? -2.819 -9.621 1.021 1.00 93.31 86 SER A O 1
ATOM 682 N N . GLY A 1 87 ? -3.723 -8.000 2.282 1.00 94.75 87 GLY A N 1
ATOM 683 C CA . GLY A 1 87 ? -2.536 -7.142 2.321 1.00 94.75 87 GLY A CA 1
ATOM 684 C C . GLY A 1 87 ? -2.341 -6.333 1.035 1.00 94.75 87 GLY A C 1
ATOM 685 O O . GLY A 1 87 ? -3.149 -6.408 0.097 1.00 94.75 87 GLY A O 1
ATOM 686 N N . ARG A 1 88 ? -1.266 -5.536 0.999 1.00 95.06 88 ARG A N 1
ATOM 687 C CA . ARG A 1 88 ? -0.887 -4.770 -0.195 1.00 95.06 88 ARG A CA 1
ATOM 688 C C . ARG A 1 88 ? -0.473 -5.680 -1.351 1.00 95.06 88 ARG A C 1
ATOM 690 O O . ARG A 1 88 ? 0.114 -6.742 -1.158 1.00 95.06 88 ARG A O 1
ATOM 697 N N . VAL A 1 89 ? -0.705 -5.204 -2.567 1.00 95.81 89 VAL A N 1
ATOM 698 C CA . VAL A 1 89 ? -0.132 -5.789 -3.785 1.00 95.81 89 VAL A CA 1
ATOM 699 C C . VAL A 1 89 ? 1.182 -5.073 -4.060 1.00 95.81 89 VAL A C 1
ATOM 701 O O . VAL A 1 89 ? 1.203 -3.847 -4.039 1.00 95.81 89 VAL A O 1
ATOM 704 N N . SER A 1 90 ? 2.269 -5.801 -4.308 1.00 96.94 90 SER A N 1
ATOM 705 C CA . SER A 1 90 ? 3.582 -5.216 -4.602 1.00 96.94 90 SER A CA 1
ATOM 706 C C . SER A 1 90 ? 4.376 -6.042 -5.611 1.00 96.94 90 SER A C 1
ATOM 708 O O . SER A 1 90 ? 4.111 -7.233 -5.796 1.00 96.94 90 SER A O 1
ATOM 710 N N . GLY A 1 91 ? 5.345 -5.404 -6.263 1.00 97.62 91 GLY A N 1
ATOM 711 C CA . GLY A 1 91 ? 6.215 -6.022 -7.264 1.00 97.62 91 GLY A CA 1
ATOM 712 C C . GLY A 1 91 ? 7.186 -5.012 -7.872 1.00 97.62 91 GLY A C 1
ATOM 713 O O . GLY A 1 91 ? 7.450 -3.962 -7.277 1.00 97.62 91 GLY A O 1
ATOM 714 N N . ARG A 1 92 ? 7.708 -5.314 -9.060 1.00 98.19 92 ARG A N 1
ATOM 715 C CA . ARG A 1 92 ? 8.615 -4.440 -9.819 1.00 98.19 92 ARG A CA 1
ATOM 716 C C . ARG A 1 92 ? 7.890 -3.726 -10.951 1.00 98.19 92 ARG A C 1
ATOM 718 O O . ARG A 1 92 ? 6.982 -4.274 -11.575 1.00 98.19 92 ARG A O 1
ATOM 725 N N . VAL A 1 93 ? 8.325 -2.502 -11.228 1.00 98.19 93 VAL A N 1
ATOM 726 C CA . VAL A 1 93 ? 7.944 -1.751 -12.425 1.00 98.19 93 VAL A CA 1
ATOM 727 C C . VAL A 1 93 ? 8.925 -2.114 -13.533 1.00 98.19 93 VAL A C 1
ATOM 729 O O . VAL A 1 93 ? 10.122 -1.869 -13.404 1.00 98.19 93 VAL A O 1
ATOM 732 N N . LEU A 1 94 ? 8.411 -2.705 -14.607 1.00 96.69 94 LEU A N 1
ATOM 733 C CA . LEU A 1 94 ? 9.202 -3.155 -15.750 1.00 96.69 94 LEU A CA 1
ATOM 734 C C . LEU A 1 94 ? 9.362 -2.051 -16.795 1.00 96.69 94 LEU A C 1
ATOM 736 O O . LEU A 1 94 ? 10.452 -1.841 -17.314 1.00 96.69 94 LEU A O 1
ATOM 740 N N . GLU A 1 95 ? 8.276 -1.341 -17.099 1.00 95.69 95 GLU A N 1
ATOM 741 C CA . GLU A 1 95 ? 8.255 -0.302 -18.130 1.00 95.69 95 GLU A CA 1
ATOM 742 C C . GLU A 1 95 ? 7.361 0.865 -17.707 1.00 95.69 95 GLU A C 1
ATOM 744 O O . GLU A 1 95 ? 6.375 0.684 -16.982 1.00 95.69 95 GLU A O 1
ATOM 749 N N . VAL A 1 96 ? 7.688 2.059 -18.209 1.00 95.81 96 VAL A N 1
ATOM 750 C CA . VAL A 1 96 ? 6.919 3.288 -17.989 1.00 95.81 96 VAL A CA 1
ATOM 751 C C . VAL A 1 96 ? 6.612 3.950 -19.317 1.00 95.81 96 VAL A C 1
ATOM 753 O O . VAL A 1 96 ? 7.512 4.265 -20.092 1.00 95.81 96 VAL A O 1
ATOM 756 N N . HIS A 1 97 ? 5.330 4.207 -19.549 1.00 92.81 97 HIS A N 1
ATOM 757 C CA . HIS A 1 97 ? 4.830 4.804 -20.780 1.00 92.81 97 HIS A CA 1
ATOM 758 C C . HIS A 1 97 ? 4.204 6.165 -20.469 1.00 92.81 97 HIS A C 1
ATOM 760 O O . HIS A 1 97 ? 3.190 6.255 -19.776 1.00 92.81 97 HIS A O 1
ATOM 766 N N . ARG A 1 98 ? 4.820 7.240 -20.980 1.00 88.50 98 ARG A N 1
ATOM 767 C CA . ARG A 1 98 ? 4.530 8.645 -20.614 1.00 88.50 98 ARG A CA 1
ATOM 768 C C . ARG A 1 98 ? 3.500 9.376 -21.488 1.00 88.50 98 ARG A C 1
ATOM 770 O O . ARG A 1 98 ? 3.362 10.593 -21.403 1.00 88.50 98 ARG A O 1
ATOM 777 N N . ARG A 1 99 ? 2.783 8.675 -22.364 1.00 73.94 99 ARG A N 1
ATOM 778 C CA . ARG A 1 99 ? 1.699 9.254 -23.174 1.00 73.94 99 ARG A CA 1
ATOM 779 C C . ARG A 1 99 ? 0.529 8.284 -23.187 1.00 73.94 99 ARG A C 1
ATOM 781 O O . ARG A 1 99 ? 0.654 7.173 -23.691 1.00 73.94 99 ARG A O 1
ATOM 788 N N . GLY A 1 100 ? -0.578 8.683 -22.569 1.00 58.34 100 GLY A N 1
ATOM 789 C CA . GLY A 1 100 ? -1.778 7.861 -22.466 1.00 58.34 100 GLY A CA 1
ATOM 790 C C . GLY A 1 100 ? -2.762 8.088 -23.613 1.00 58.34 100 GLY A C 1
ATOM 791 O O . GLY A 1 100 ? -2.821 9.160 -24.211 1.00 58.34 100 GLY A O 1
ATOM 792 N N . VAL A 1 101 ? -3.558 7.057 -23.888 1.00 51.66 101 VAL A N 1
ATOM 793 C CA . VAL A 1 101 ? -4.809 7.144 -24.652 1.00 51.66 101 VAL A CA 1
ATOM 794 C C . VAL A 1 101 ? -5.929 7.517 -23.658 1.00 51.66 101 VAL A C 1
ATOM 796 O O . VAL A 1 101 ? -5.927 7.040 -22.517 1.00 51.66 101 VAL A O 1
ATOM 799 N N . ASN A 1 102 ? -6.903 8.344 -24.058 1.00 58.31 102 ASN A N 1
ATOM 800 C CA . ASN A 1 102 ? -8.057 8.774 -23.239 1.00 58.31 102 ASN A CA 1
ATOM 801 C C . ASN A 1 102 ? -7.690 9.571 -21.958 1.00 58.31 102 ASN A C 1
ATOM 803 O O . ASN A 1 102 ? -6.768 10.378 -21.966 1.00 58.31 102 ASN A O 1
ATOM 807 N N . ARG A 1 103 ? -8.445 9.404 -20.853 1.00 63.06 103 ARG A N 1
ATOM 808 C CA . ARG A 1 103 ? -8.288 10.157 -19.584 1.00 63.06 103 ARG A CA 1
ATOM 809 C C . ARG A 1 103 ? -7.022 9.808 -18.777 1.00 63.06 103 ARG A C 1
ATOM 811 O O . ARG A 1 103 ? -6.776 10.450 -17.759 1.00 63.06 103 ARG A O 1
ATOM 818 N N . SER A 1 104 ? -6.246 8.804 -19.194 1.00 69.94 104 SER A N 1
ATOM 819 C CA . SER A 1 104 ? -4.961 8.465 -18.565 1.00 69.94 104 SER A CA 1
ATOM 820 C C . SER A 1 104 ? -3.832 9.313 -19.147 1.00 69.94 104 SER A C 1
ATOM 822 O O . SER A 1 104 ? -3.831 9.600 -20.342 1.00 69.94 104 SER A O 1
ATOM 824 N N . ARG A 1 105 ? -2.853 9.698 -18.324 1.00 85.00 105 ARG A N 1
ATOM 825 C CA . ARG A 1 105 ? -1.663 10.442 -18.782 1.00 85.00 105 ARG A CA 1
ATOM 826 C C . ARG A 1 105 ? -0.417 9.562 -18.919 1.00 85.00 105 ARG A C 1
ATOM 828 O O . ARG A 1 105 ? 0.601 10.027 -19.417 1.00 85.00 105 ARG A O 1
ATOM 835 N N . GLY A 1 106 ? -0.526 8.283 -18.567 1.00 93.00 106 GLY A N 1
ATOM 836 C CA . GLY A 1 106 ? 0.511 7.275 -18.746 1.00 93.00 106 GLY A CA 1
ATOM 837 C C . GLY A 1 106 ? 0.116 5.945 -18.111 1.00 93.00 106 GLY A C 1
ATOM 838 O O . GLY A 1 106 ? -0.981 5.808 -17.559 1.00 93.00 106 GLY A O 1
ATOM 839 N N . HIS A 1 107 ? 1.005 4.961 -18.200 1.00 95.62 107 HIS A N 1
ATOM 840 C CA . HIS A 1 107 ? 0.829 3.678 -17.528 1.00 95.62 107 HIS A CA 1
ATOM 841 C C . HIS A 1 107 ? 2.158 3.020 -17.157 1.00 95.62 107 HIS A C 1
ATOM 843 O O . HIS A 1 107 ? 3.208 3.313 -17.734 1.00 95.62 107 HIS A O 1
ATOM 849 N N . PHE A 1 108 ? 2.075 2.101 -16.200 1.00 97.56 108 PHE A N 1
ATOM 850 C CA . PHE A 1 108 ? 3.165 1.240 -15.762 1.00 97.56 108 PHE A CA 1
ATOM 851 C C . PHE A 1 108 ? 2.874 -0.198 -16.170 1.00 97.56 108 PHE A C 1
ATOM 853 O O . PHE A 1 108 ? 1.769 -0.687 -15.932 1.00 97.56 108 PHE A O 1
ATOM 860 N N . LYS A 1 109 ? 3.866 -0.892 -16.725 1.00 97.50 109 LYS A N 1
ATOM 861 C CA . LYS A 1 109 ? 3.847 -2.355 -16.817 1.00 97.50 109 LYS A CA 1
ATOM 862 C C . LYS A 1 109 ? 4.580 -2.924 -15.614 1.00 97.50 109 LYS A C 1
ATOM 864 O O . LYS A 1 109 ? 5.694 -2.492 -15.314 1.00 97.50 109 LYS A O 1
ATOM 869 N N . VAL A 1 110 ? 3.977 -3.893 -14.940 1.00 98.50 110 VAL A N 1
ATOM 870 C CA . VAL A 1 110 ? 4.533 -4.509 -13.731 1.00 98.50 110 VAL A CA 1
ATOM 871 C C . VAL A 1 110 ? 4.760 -6.010 -13.894 1.00 98.50 110 VAL A C 1
ATOM 873 O O . VAL A 1 110 ? 4.179 -6.663 -14.761 1.00 98.50 110 VAL A O 1
ATOM 876 N N . ASP A 1 111 ? 5.622 -6.572 -13.052 1.00 98.19 111 ASP A N 1
ATOM 877 C CA . ASP A 1 111 ? 6.088 -7.965 -13.132 1.00 98.19 111 ASP A CA 1
ATOM 878 C C . ASP A 1 111 ? 5.089 -9.025 -12.658 1.00 98.19 111 ASP A C 1
ATOM 880 O O . ASP A 1 111 ? 5.440 -10.197 -12.544 1.00 98.19 111 ASP A O 1
ATOM 884 N N . ARG A 1 112 ? 3.846 -8.624 -12.391 1.00 97.88 112 ARG A N 1
ATOM 885 C CA . ARG A 1 112 ? 2.793 -9.524 -11.940 1.00 97.88 112 ARG A CA 1
ATOM 886 C C . ARG A 1 112 ? 1.413 -9.029 -12.324 1.00 97.88 112 ARG A C 1
ATOM 888 O O . ARG A 1 112 ? 1.190 -7.825 -12.448 1.00 97.88 112 ARG A O 1
ATOM 895 N N . ARG A 1 113 ? 0.460 -9.955 -12.371 1.00 97.25 113 ARG A N 1
ATOM 896 C CA . ARG A 1 113 ? -0.966 -9.633 -12.414 1.00 97.25 113 ARG A CA 1
ATOM 897 C C . ARG A 1 113 ? -1.396 -8.892 -11.152 1.00 97.25 113 ARG A C 1
ATOM 899 O O . ARG A 1 113 ? -0.947 -9.197 -10.043 1.00 97.25 113 ARG A O 1
ATOM 906 N N . ILE A 1 114 ? -2.308 -7.949 -11.329 1.00 96.31 114 ILE A N 1
ATOM 907 C CA . ILE A 1 114 ? -2.969 -7.239 -10.242 1.00 96.31 114 ILE A CA 1
ATOM 908 C C . ILE A 1 114 ? -4.304 -7.935 -9.950 1.00 96.31 114 ILE A C 1
ATOM 910 O O . ILE A 1 114 ? -5.081 -8.140 -10.884 1.00 96.31 114 ILE A O 1
ATOM 914 N N . PRO A 1 115 ? -4.580 -8.312 -8.688 1.00 92.50 115 PRO A N 1
ATOM 915 C CA . PRO A 1 115 ? -5.864 -8.879 -8.294 1.00 92.50 115 PRO A CA 1
ATOM 916 C C . PRO A 1 115 ? -7.052 -7.996 -8.697 1.00 92.50 115 PRO A C 1
ATOM 918 O O . PRO A 1 115 ? -7.026 -6.780 -8.509 1.00 92.50 115 PRO A O 1
ATOM 921 N N . GLU A 1 116 ? -8.094 -8.631 -9.230 1.00 88.19 116 GLU A N 1
ATOM 922 C CA . GLU A 1 116 ? -9.340 -7.990 -9.684 1.00 88.19 116 GLU A CA 1
ATOM 923 C C . GLU A 1 116 ? -10.449 -8.066 -8.616 1.00 88.19 116 GLU A C 1
ATOM 925 O O . GLU A 1 116 ? -11.615 -7.789 -8.877 1.00 88.19 116 GLU A O 1
ATOM 930 N N . ASP A 1 117 ? -10.084 -8.427 -7.385 1.00 84.31 117 ASP A N 1
ATOM 931 C CA . ASP A 1 117 ? -10.986 -8.636 -6.250 1.00 84.31 117 ASP A CA 1
ATOM 932 C C . ASP A 1 117 ? -11.582 -7.336 -5.680 1.00 84.31 117 ASP A C 1
ATOM 934 O O . ASP A 1 117 ? -12.458 -7.377 -4.815 1.00 84.31 117 ASP A O 1
ATOM 938 N N . ARG A 1 118 ? -11.126 -6.168 -6.152 1.00 83.12 118 ARG A N 1
ATOM 939 C CA . ARG A 1 118 ? -11.587 -4.855 -5.683 1.00 83.12 118 ARG A CA 1
ATOM 940 C C . ARG A 1 118 ? -11.383 -3.736 -6.704 1.00 83.12 118 ARG A C 1
ATOM 942 O O . ARG A 1 118 ? -10.412 -3.754 -7.460 1.00 83.12 118 ARG A O 1
ATOM 949 N N . PRO A 1 119 ? -12.221 -2.683 -6.662 1.00 89.50 119 PRO A N 1
ATOM 950 C CA . PRO A 1 119 ? -12.017 -1.501 -7.486 1.00 89.50 119 PRO A CA 1
ATOM 951 C C . PRO A 1 119 ? -10.752 -0.743 -7.062 1.00 89.50 119 PRO A C 1
ATOM 953 O O . PRO A 1 119 ? -10.551 -0.429 -5.878 1.00 89.50 119 PRO A O 1
ATOM 956 N N . LEU A 1 120 ? -9.915 -0.432 -8.055 1.00 94.00 120 LEU A N 1
ATOM 957 C CA . LEU A 1 120 ? -8.660 0.303 -7.886 1.00 94.00 120 LEU A CA 1
ATOM 958 C C . LEU A 1 120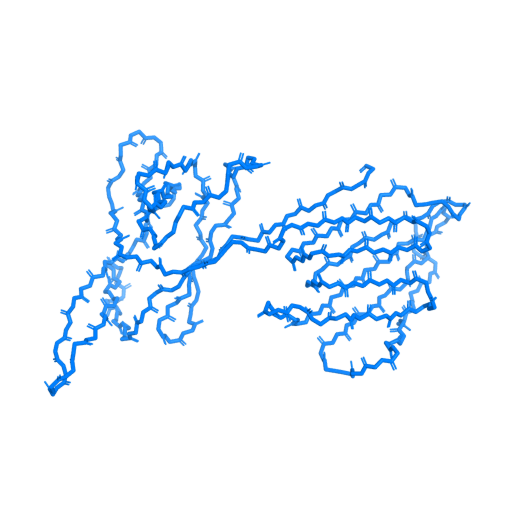 ? -8.697 1.732 -8.446 1.00 94.00 120 LEU A C 1
ATOM 960 O O . LEU A 1 120 ? -7.797 2.500 -8.120 1.00 94.00 120 LEU A O 1
ATOM 964 N N . ASP A 1 121 ? -9.709 2.123 -9.233 1.00 94.19 121 ASP A N 1
ATOM 965 C CA . ASP A 1 121 ? -9.829 3.517 -9.695 1.00 94.19 121 ASP A CA 1
ATOM 966 C C . ASP A 1 121 ? -9.882 4.484 -8.503 1.00 94.19 121 ASP A C 1
ATOM 968 O O . ASP A 1 121 ? -10.547 4.243 -7.493 1.00 94.19 121 ASP A O 1
ATOM 972 N N . GLY A 1 122 ? -9.118 5.568 -8.610 1.00 94.75 122 GLY A N 1
ATOM 973 C CA . GLY A 1 122 ? -8.958 6.576 -7.571 1.00 94.75 122 GLY A CA 1
ATOM 974 C C . GLY A 1 122 ? -8.017 6.177 -6.432 1.00 94.75 122 GLY A C 1
ATOM 975 O O . GLY A 1 122 ? -7.703 7.033 -5.607 1.00 94.75 122 GLY A O 1
ATOM 976 N N . ARG A 1 123 ? -7.536 4.927 -6.367 1.00 95.00 123 ARG A N 1
ATOM 977 C CA . ARG A 1 123 ? -6.512 4.528 -5.388 1.00 95.00 123 ARG A CA 1
ATOM 978 C C . ARG A 1 123 ? -5.124 4.982 -5.827 1.00 95.00 123 ARG A C 1
ATOM 980 O O . ARG A 1 123 ? -4.879 5.209 -7.007 1.00 95.00 123 ARG A O 1
ATOM 987 N N . LEU A 1 124 ? -4.205 5.068 -4.870 1.00 96.19 124 LEU A N 1
ATOM 988 C CA . LEU A 1 124 ? -2.805 5.387 -5.132 1.00 96.19 124 LEU A CA 1
ATOM 989 C C . LEU A 1 124 ? -1.978 4.113 -5.328 1.00 96.19 124 LEU A C 1
ATOM 991 O O . LEU A 1 124 ? -1.987 3.213 -4.487 1.00 96.19 124 LEU A O 1
ATOM 995 N N . MET A 1 125 ? -1.227 4.082 -6.422 1.00 97.69 125 MET A N 1
ATOM 996 C CA . MET A 1 125 ? -0.028 3.267 -6.570 1.00 97.69 125 MET A CA 1
ATOM 997 C C . MET A 1 125 ? 1.157 4.091 -6.077 1.00 97.69 125 MET A C 1
ATOM 999 O O . MET A 1 125 ? 1.331 5.232 -6.499 1.00 97.69 125 MET A O 1
ATOM 1003 N N . ILE A 1 126 ? 1.979 3.516 -5.207 1.00 98.06 126 ILE A N 1
ATOM 1004 C CA . ILE A 1 126 ? 3.246 4.119 -4.801 1.00 98.06 126 ILE A CA 1
ATOM 1005 C C . ILE A 1 126 ? 4.365 3.428 -5.565 1.00 98.06 126 ILE A C 1
ATOM 1007 O O . ILE A 1 126 ? 4.503 2.208 -5.482 1.00 98.06 126 ILE A O 1
ATOM 1011 N N . VAL A 1 127 ? 5.160 4.204 -6.295 1.00 98.25 127 VAL A N 1
ATOM 1012 C CA . VAL A 1 127 ? 6.428 3.761 -6.878 1.00 98.25 127 VAL A CA 1
ATOM 1013 C C . VAL A 1 127 ? 7.543 4.111 -5.904 1.00 98.25 127 VAL A C 1
ATOM 1015 O O . VAL A 1 127 ? 7.592 5.233 -5.407 1.00 98.25 127 VAL A O 1
ATOM 1018 N N . VAL A 1 128 ? 8.425 3.152 -5.638 1.00 97.88 128 VAL A N 1
ATOM 1019 C CA . VAL A 1 128 ? 9.645 3.315 -4.841 1.00 97.88 128 VAL A CA 1
ATOM 1020 C C . VAL A 1 128 ? 10.835 3.172 -5.781 1.00 97.88 128 VAL A C 1
ATOM 1022 O O . VAL A 1 12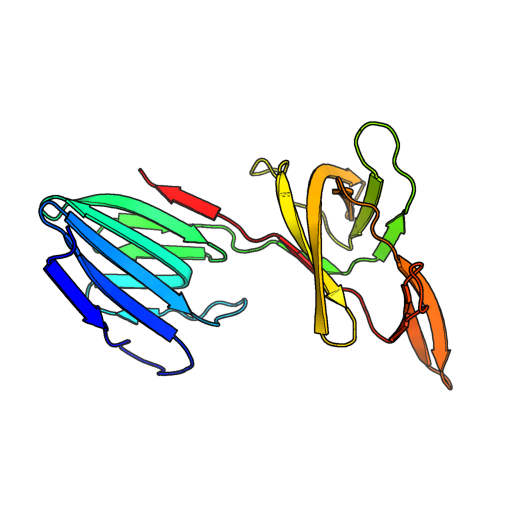8 ? 10.970 2.138 -6.438 1.00 97.88 128 VAL A O 1
ATOM 1025 N N . HIS A 1 129 ? 11.671 4.200 -5.863 1.00 97.25 129 HIS A N 1
ATOM 1026 C CA . HIS A 1 129 ? 12.846 4.225 -6.730 1.00 97.25 129 HIS A CA 1
ATOM 1027 C C . HIS A 1 129 ? 14.051 3.532 -6.086 1.00 97.25 129 HIS A C 1
ATOM 1029 O O . HIS A 1 129 ? 14.031 3.186 -4.904 1.00 97.25 129 HIS A O 1
ATOM 1035 N N . GLY A 1 130 ? 15.116 3.333 -6.868 1.00 95.00 130 GLY A N 1
ATOM 1036 C CA . GLY A 1 130 ? 16.334 2.649 -6.418 1.00 95.00 130 GLY A CA 1
ATOM 1037 C C . GLY A 1 130 ? 17.032 3.288 -5.209 1.00 95.00 130 GLY A C 1
ATOM 1038 O O . GLY A 1 130 ? 17.712 2.588 -4.463 1.00 95.00 130 GLY A O 1
ATOM 1039 N N . ASP A 1 131 ? 16.819 4.585 -4.974 1.00 94.62 131 ASP A N 1
ATOM 1040 C CA . ASP A 1 131 ? 17.328 5.333 -3.816 1.00 94.62 131 ASP A CA 1
ATOM 1041 C C . ASP A 1 131 ? 16.352 5.370 -2.622 1.00 94.62 131 ASP A C 1
ATOM 1043 O O . ASP A 1 131 ? 16.638 5.997 -1.604 1.00 94.62 131 ASP A O 1
ATOM 1047 N N . GLY A 1 132 ? 15.192 4.717 -2.736 1.00 95.62 132 GLY A N 1
ATOM 1048 C CA . GLY A 1 132 ? 14.141 4.707 -1.720 1.00 95.62 132 GLY A CA 1
ATOM 1049 C C . GLY A 1 132 ? 13.187 5.904 -1.761 1.00 95.62 132 GLY A C 1
ATOM 1050 O O . GLY A 1 132 ? 12.208 5.911 -1.012 1.00 95.62 132 GLY A O 1
ATOM 1051 N N . SER A 1 133 ? 13.410 6.893 -2.634 1.00 95.25 133 SER A N 1
ATOM 1052 C CA . SER A 1 133 ? 12.439 7.968 -2.861 1.00 95.25 133 SER A CA 1
ATOM 1053 C C . SER A 1 133 ? 11.131 7.411 -3.430 1.00 95.25 133 SER A C 1
ATOM 1055 O O . SER A 1 133 ? 11.106 6.345 -4.053 1.00 95.25 133 SER A O 1
ATOM 1057 N N . THR A 1 134 ? 10.014 8.110 -3.197 1.00 96.31 134 THR A N 1
ATOM 1058 C CA . THR A 1 134 ? 8.689 7.612 -3.591 1.00 96.31 134 THR A CA 1
ATOM 1059 C C . THR A 1 134 ? 7.864 8.640 -4.351 1.00 96.31 134 THR A C 1
ATOM 1061 O O . THR A 1 134 ? 7.915 9.833 -4.055 1.00 96.31 134 THR A O 1
ATOM 1064 N N . HIS A 1 135 ? 7.063 8.156 -5.302 1.00 96.12 135 HIS A N 1
ATOM 1065 C CA . HIS A 1 135 ? 6.054 8.939 -6.012 1.00 96.12 135 HIS A CA 1
ATOM 1066 C C . HIS A 1 135 ? 4.707 8.216 -5.995 1.00 96.12 135 HIS A C 1
A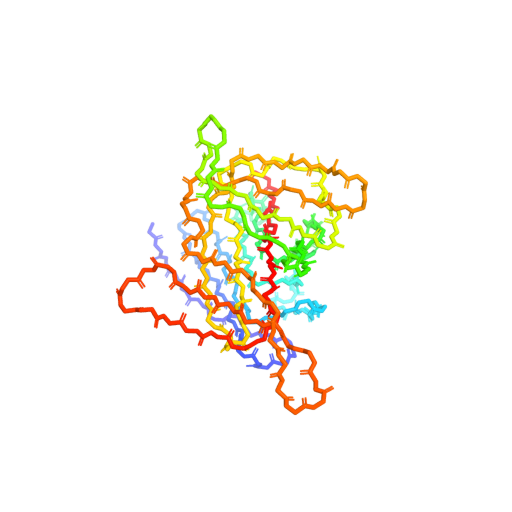TOM 1068 O O . HIS A 1 135 ? 4.629 7.007 -6.217 1.00 96.12 135 HIS A O 1
ATOM 1074 N N . GLY A 1 136 ? 3.641 8.973 -5.733 1.00 97.38 136 GLY A N 1
ATOM 1075 C CA . GLY A 1 136 ? 2.267 8.481 -5.772 1.00 97.38 136 GLY A CA 1
ATOM 1076 C C . GLY A 1 136 ? 1.598 8.784 -7.108 1.00 97.38 136 GLY A C 1
ATOM 1077 O O . GLY A 1 136 ? 1.698 9.902 -7.611 1.00 97.38 136 GLY A O 1
ATOM 1078 N N . TYR A 1 137 ? 0.884 7.798 -7.645 1.00 97.31 137 TYR A N 1
ATOM 1079 C CA . TYR A 1 137 ? 0.117 7.909 -8.880 1.00 97.31 137 TYR A CA 1
ATOM 1080 C C . TYR A 1 137 ? -1.310 7.418 -8.663 1.00 97.31 137 TYR A C 1
ATOM 1082 O O . TYR A 1 137 ? -1.527 6.312 -8.162 1.00 97.31 137 TYR A O 1
ATOM 1090 N N . THR A 1 138 ? -2.293 8.223 -9.052 1.00 97.06 138 THR A N 1
ATOM 1091 C CA . THR A 1 138 ? -3.703 7.860 -8.949 1.00 97.06 138 THR A CA 1
ATOM 1092 C C . THR A 1 138 ? -4.055 6.905 -10.075 1.00 97.06 138 THR A C 1
ATOM 1094 O O . THR A 1 138 ? -4.023 7.262 -11.254 1.00 97.06 138 THR A O 1
ATOM 1097 N N . ILE A 1 139 ? -4.443 5.689 -9.713 1.00 96.50 139 ILE A N 1
ATOM 1098 C CA . ILE A 1 139 ? -4.884 4.658 -10.643 1.00 96.50 139 ILE A CA 1
ATOM 1099 C C . ILE A 1 139 ? -6.186 5.122 -11.302 1.00 96.50 139 ILE A C 1
ATOM 1101 O O . ILE A 1 139 ? -7.122 5.560 -10.635 1.00 96.50 139 ILE A O 1
ATOM 1105 N N . SER A 1 140 ? -6.237 5.031 -12.627 1.00 95.19 140 SER A N 1
ATOM 1106 C CA . SER A 1 140 ? -7.448 5.230 -13.424 1.00 95.19 140 SER A CA 1
ATOM 1107 C C . SER A 1 140 ? -8.104 3.905 -13.795 1.00 95.19 140 SER A C 1
ATOM 1109 O O . SER A 1 140 ? -9.326 3.828 -13.834 1.00 95.19 140 SER A O 1
ATOM 1111 N N . ARG A 1 141 ? -7.306 2.889 -14.135 1.00 95.00 141 ARG A N 1
ATOM 1112 C CA . ARG A 1 141 ? -7.758 1.530 -14.461 1.00 95.00 141 ARG A CA 1
ATOM 1113 C C . ARG A 1 141 ? -6.572 0.572 -14.465 1.00 95.00 141 ARG A C 1
ATOM 1115 O O . ARG A 1 141 ? -5.424 1.008 -14.556 1.00 95.00 141 ARG A O 1
ATOM 1122 N N . VAL A 1 142 ? -6.865 -0.720 -14.412 1.00 95.81 142 VAL A N 1
ATOM 1123 C CA . VAL A 1 142 ? -5.869 -1.787 -14.500 1.00 95.81 142 VAL A CA 1
ATOM 1124 C C . VAL A 1 142 ? -6.323 -2.808 -15.532 1.00 95.81 142 VAL A C 1
ATOM 1126 O O . VAL A 1 142 ? -7.506 -3.124 -15.601 1.00 95.81 142 VAL A O 1
ATOM 1129 N N . GLU A 1 143 ? -5.384 -3.308 -16.323 1.00 95.94 143 GLU A N 1
ATOM 1130 C CA . GLU A 1 143 ? -5.575 -4.441 -17.228 1.00 95.94 143 GLU A CA 1
ATOM 1131 C C . GLU A 1 143 ? -4.500 -5.485 -16.960 1.00 95.94 143 GLU A C 1
ATOM 1133 O O . GLU A 1 143 ? -3.343 -5.137 -16.748 1.00 95.94 143 GLU A O 1
ATOM 1138 N N . ASN A 1 144 ? -4.857 -6.764 -16.994 1.00 97.44 144 ASN A N 1
ATOM 1139 C CA . ASN A 1 144 ? -3.881 -7.845 -16.925 1.00 97.44 144 ASN A CA 1
ATOM 1140 C C . ASN A 1 144 ? -3.650 -8.419 -18.331 1.00 97.44 144 ASN A C 1
ATOM 1142 O O . ASN A 1 144 ? -4.592 -8.890 -18.966 1.00 97.44 144 ASN A O 1
ATOM 1146 N N . ILE A 1 145 ? -2.401 -8.412 -18.805 1.00 96.25 145 ILE A N 1
ATOM 1147 C CA . ILE A 1 145 ? -1.978 -8.972 -20.098 1.00 96.25 145 ILE A CA 1
ATOM 1148 C C . ILE A 1 145 ? -0.961 -10.085 -19.823 1.00 96.25 145 ILE A C 1
ATOM 1150 O O . ILE A 1 145 ? 0.167 -9.820 -19.406 1.00 96.25 145 ILE A O 1
ATOM 1154 N N . GLY A 1 146 ? -1.365 -11.340 -20.041 1.00 95.38 146 GLY A N 1
ATOM 1155 C CA . GLY A 1 146 ? -0.576 -12.507 -19.630 1.00 95.38 146 GLY A CA 1
ATOM 1156 C C . GLY A 1 146 ? -0.336 -12.507 -18.116 1.00 95.38 146 GLY A C 1
ATOM 1157 O O . GLY A 1 146 ? -1.284 -12.363 -17.336 1.00 95.38 146 GLY A O 1
ATOM 1158 N N . ASP A 1 147 ? 0.931 -12.609 -17.715 1.00 96.56 147 ASP A N 1
ATOM 1159 C CA . ASP A 1 147 ? 1.360 -12.573 -16.310 1.00 96.56 147 ASP A CA 1
ATOM 1160 C C . ASP A 1 147 ? 1.658 -11.157 -15.789 1.00 96.56 147 ASP A C 1
ATOM 1162 O O . ASP A 1 147 ? 2.062 -10.990 -14.639 1.00 96.56 147 ASP A O 1
ATOM 1166 N N . HIS A 1 148 ? 1.424 -10.124 -16.602 1.00 98.06 148 HIS A N 1
ATOM 1167 C CA . HIS A 1 148 ? 1.729 -8.734 -16.272 1.00 98.06 148 HIS A CA 1
ATOM 1168 C C . HIS A 1 148 ? 0.473 -7.902 -16.029 1.00 98.06 148 HIS A C 1
ATOM 1170 O O . HIS A 1 148 ? -0.548 -8.069 -16.693 1.00 98.06 148 HIS A O 1
ATOM 1176 N N . GLY A 1 149 ? 0.582 -6.948 -15.110 1.00 97.81 149 GLY A N 1
ATOM 1177 C CA . GLY A 1 149 ? -0.387 -5.877 -14.923 1.00 97.81 149 GLY A CA 1
ATOM 1178 C C . GLY A 1 149 ? 0.035 -4.619 -15.678 1.00 97.81 149 GLY A C 1
ATOM 1179 O O . GLY A 1 149 ? 1.203 -4.228 -15.648 1.00 97.81 149 GLY A O 1
ATOM 1180 N N . ILE A 1 150 ? -0.925 -3.964 -16.319 1.00 97.25 150 ILE A N 1
ATOM 1181 C CA . ILE A 1 150 ? -0.814 -2.630 -16.899 1.00 97.25 150 ILE A CA 1
ATOM 1182 C C . ILE A 1 150 ? -1.659 -1.685 -16.046 1.00 97.25 150 ILE A C 1
ATOM 1184 O O . ILE A 1 150 ? -2.886 -1.778 -16.016 1.00 97.25 150 ILE A O 1
ATOM 1188 N N . ILE A 1 151 ? -1.000 -0.782 -15.325 1.00 97.00 151 ILE A N 1
ATOM 1189 C CA . ILE A 1 151 ? -1.636 0.148 -14.389 1.00 97.00 151 ILE A CA 1
ATOM 1190 C C . ILE A 1 151 ? -1.652 1.531 -15.029 1.00 97.00 151 ILE A C 1
ATOM 1192 O O . ILE A 1 151 ? -0.622 2.200 -15.115 1.00 97.00 151 ILE A O 1
ATOM 1196 N N . TYR A 1 152 ? -2.825 1.965 -15.481 1.00 96.38 152 TYR A N 1
ATOM 1197 C CA . TYR A 1 152 ? -3.026 3.288 -16.064 1.00 96.38 152 TYR A CA 1
ATOM 1198 C C . TYR A 1 152 ? -3.252 4.316 -14.966 1.00 96.38 152 TYR A C 1
ATOM 1200 O O . TYR A 1 152 ? -4.035 4.075 -14.044 1.00 96.38 152 TYR A O 1
ATOM 1208 N N . VAL A 1 153 ? -2.623 5.483 -15.093 1.00 96.12 153 VAL A N 1
ATOM 1209 C CA . VAL A 1 153 ? -2.632 6.527 -14.060 1.00 96.12 153 VAL A CA 1
ATOM 1210 C C . VAL A 1 153 ? -3.101 7.880 -14.597 1.00 96.12 153 VAL A C 1
ATOM 1212 O O . VAL A 1 153 ? -3.091 8.134 -15.808 1.00 96.12 153 VAL A O 1
ATOM 1215 N N . LYS A 1 154 ? -3.581 8.741 -13.694 1.00 94.62 154 LYS A N 1
ATOM 1216 C CA . LYS A 1 154 ? -4.141 10.063 -14.032 1.00 94.62 154 LYS A CA 1
ATOM 1217 C C . LYS A 1 154 ? -3.050 11.114 -14.255 1.00 94.62 154 LYS A C 1
ATOM 1219 O O . LYS A 1 154 ? -3.279 12.083 -14.975 1.00 94.62 154 LYS A O 1
ATOM 1224 N N . GLU A 1 155 ? -1.872 10.926 -13.673 1.00 92.88 155 GLU A N 1
ATOM 1225 C CA . GLU A 1 155 ? -0.708 11.807 -13.776 1.00 92.88 155 GLU A CA 1
ATOM 1226 C C . GLU A 1 155 ? 0.266 11.355 -14.885 1.00 92.88 155 GLU A C 1
ATOM 1228 O O . GLU A 1 155 ? 0.260 10.195 -15.289 1.00 92.88 155 GLU A O 1
ATOM 1233 N N . ASP A 1 156 ? 1.108 12.263 -15.404 1.00 92.12 156 ASP A N 1
ATOM 1234 C CA . ASP A 1 156 ? 2.275 11.857 -16.215 1.00 92.12 156 ASP A CA 1
ATOM 1235 C C . ASP A 1 156 ? 3.309 11.241 -15.259 1.00 92.12 156 ASP A C 1
ATOM 1237 O O . ASP A 1 156 ? 3.725 11.943 -14.324 1.00 92.12 156 ASP A O 1
ATOM 1241 N N . PRO A 1 157 ? 3.752 9.985 -15.484 1.00 93.56 157 PRO A N 1
ATOM 1242 C CA . PRO A 1 157 ? 4.808 9.359 -14.696 1.00 93.56 157 PRO A CA 1
ATOM 1243 C C . PRO A 1 157 ? 6.043 10.245 -14.514 1.00 93.56 157 PRO A C 1
ATOM 1245 O O . PRO A 1 157 ? 6.630 10.274 -13.436 1.00 93.56 157 PRO A O 1
ATOM 1248 N N . GLY A 1 158 ? 6.407 11.023 -15.537 1.00 91.50 158 GLY A N 1
ATOM 1249 C CA . GLY A 1 158 ? 7.484 12.010 -15.464 1.00 91.50 158 GLY A CA 1
ATOM 1250 C C . GLY A 1 158 ? 8.895 11.421 -15.491 1.00 91.50 158 GLY A C 1
ATOM 1251 O O . GLY A 1 158 ? 9.853 12.183 -15.373 1.00 91.50 158 GLY A O 1
ATOM 1252 N N . PHE A 1 159 ? 9.040 10.107 -15.671 1.00 93.75 159 PHE A N 1
ATOM 1253 C CA . PHE A 1 159 ? 10.325 9.426 -15.803 1.00 93.75 159 PHE A CA 1
ATOM 1254 C C . PHE A 1 159 ? 10.261 8.271 -16.805 1.00 93.75 159 PHE A C 1
ATOM 1256 O O . PHE A 1 159 ? 9.188 7.752 -17.114 1.00 93.75 159 PHE A O 1
ATOM 1263 N N . GLU A 1 160 ? 11.423 7.877 -17.307 1.00 93.44 160 GLU A N 1
ATOM 1264 C CA . GLU A 1 160 ? 11.618 6.694 -18.147 1.00 93.44 160 GLU A CA 1
ATOM 1265 C C . GLU A 1 160 ? 12.584 5.726 -17.463 1.00 93.44 160 GLU A C 1
ATOM 1267 O O . GLU A 1 160 ? 13.393 6.133 -16.625 1.00 93.44 160 GLU A O 1
ATOM 1272 N N . ILE A 1 161 ? 12.490 4.450 -17.831 1.00 94.62 161 ILE A N 1
ATOM 1273 C CA . ILE A 1 161 ? 13.416 3.407 -17.396 1.00 94.62 161 ILE A CA 1
ATOM 1274 C C . ILE A 1 161 ? 14.334 3.070 -18.569 1.00 94.62 161 ILE A C 1
ATOM 1276 O O . ILE A 1 161 ? 13.857 2.781 -19.664 1.00 94.62 161 ILE A O 1
ATOM 1280 N N . ALA A 1 162 ? 15.640 3.093 -18.325 1.00 92.31 162 ALA A N 1
ATOM 1281 C CA . ALA A 1 162 ? 16.664 2.657 -19.262 1.00 92.31 162 ALA A CA 1
ATOM 1282 C C . ALA A 1 162 ? 17.561 1.594 -18.617 1.00 92.31 162 ALA A C 1
ATOM 1284 O O . ALA A 1 162 ? 17.705 1.534 -17.395 1.00 92.31 162 ALA A O 1
ATOM 1285 N N . GLU A 1 163 ? 18.193 0.767 -19.444 1.00 92.56 163 GLU A N 1
ATOM 1286 C CA . GLU A 1 163 ? 19.302 -0.072 -19.000 1.00 92.56 163 GLU A CA 1
ATOM 1287 C C . GLU A 1 163 ? 20.624 0.677 -19.163 1.00 92.56 163 GLU A C 1
ATOM 1289 O O . GLU A 1 163 ? 20.851 1.376 -20.152 1.00 92.56 163 GLU A O 1
ATOM 1294 N N . LYS A 1 164 ? 21.524 0.491 -18.201 1.00 90.31 164 LYS A N 1
ATOM 1295 C CA . LYS A 1 164 ? 22.880 1.031 -18.217 1.00 90.31 164 LYS A CA 1
ATOM 1296 C C . LYS A 1 164 ? 23.869 -0.055 -17.828 1.00 90.31 164 LYS A C 1
ATOM 1298 O O . LYS A 1 164 ? 23.575 -0.900 -16.985 1.00 90.31 164 LYS A O 1
ATOM 1303 N N . ILE A 1 165 ? 25.050 -0.024 -18.429 1.00 91.56 165 ILE A N 1
ATOM 1304 C CA . ILE A 1 165 ? 26.154 -0.916 -18.078 1.00 91.56 165 ILE A CA 1
ATOM 1305 C C . ILE A 1 165 ? 27.123 -0.141 -17.180 1.00 91.56 165 ILE A C 1
ATOM 1307 O O . ILE A 1 165 ? 27.548 0.959 -17.532 1.00 91.56 165 ILE A O 1
ATOM 1311 N N . ILE A 1 166 ? 27.444 -0.694 -16.008 1.00 88.25 166 ILE A N 1
ATOM 1312 C CA . ILE A 1 166 ? 28.445 -0.160 -15.075 1.00 88.25 166 ILE A CA 1
ATOM 1313 C C . ILE A 1 166 ? 29.431 -1.286 -14.757 1.00 88.25 166 ILE A C 1
ATOM 1315 O O . ILE A 1 166 ? 29.084 -2.244 -14.062 1.00 88.25 166 ILE A O 1
ATOM 1319 N N . GLY A 1 167 ? 30.651 -1.182 -15.296 1.00 90.00 167 GLY A N 1
ATOM 1320 C CA . GLY A 1 167 ? 31.583 -2.313 -15.342 1.00 90.00 167 GLY A CA 1
ATOM 1321 C C . GLY A 1 167 ? 30.959 -3.470 -16.125 1.00 90.00 167 GLY A C 1
ATOM 1322 O O . GLY A 1 167 ? 30.437 -3.256 -17.214 1.00 90.00 167 GLY A O 1
ATOM 1323 N N . ASP A 1 168 ? 30.914 -4.657 -15.523 1.00 91.88 168 ASP A N 1
ATOM 1324 C CA . ASP A 1 168 ? 30.312 -5.856 -16.128 1.00 91.88 168 ASP A CA 1
ATOM 1325 C C . ASP A 1 168 ? 28.841 -6.080 -15.722 1.00 91.88 168 ASP A C 1
ATOM 1327 O O . ASP A 1 168 ? 28.271 -7.147 -15.955 1.00 91.88 168 ASP A O 1
ATOM 1331 N N . ARG A 1 169 ? 28.198 -5.101 -15.065 1.00 91.25 169 ARG A N 1
ATOM 1332 C CA . ARG A 1 169 ? 26.834 -5.243 -14.526 1.00 91.25 169 ARG A CA 1
ATOM 1333 C C . ARG A 1 169 ? 25.837 -4.404 -15.318 1.00 91.25 169 ARG A C 1
ATOM 1335 O O . ARG A 1 169 ? 26.034 -3.203 -15.499 1.00 91.25 169 ARG A O 1
ATOM 1342 N N . ARG A 1 170 ? 24.723 -5.024 -15.722 1.00 91.56 170 ARG A N 1
ATOM 1343 C CA . ARG A 1 170 ? 23.529 -4.316 -16.210 1.00 91.56 170 ARG A CA 1
ATOM 1344 C C . ARG A 1 170 ? 22.726 -3.825 -15.013 1.00 91.56 170 ARG A C 1
ATOM 1346 O O . ARG A 1 170 ? 22.412 -4.604 -14.115 1.00 91.56 170 ARG A O 1
ATOM 1353 N N . VAL A 1 171 ? 22.414 -2.538 -15.005 1.00 92.31 171 VAL A N 1
ATOM 1354 C CA . VAL A 1 171 ? 21.596 -1.890 -13.984 1.00 92.31 171 VAL A CA 1
ATOM 1355 C C . VAL A 1 171 ? 20.459 -1.120 -14.636 1.00 92.31 171 VAL A C 1
ATOM 1357 O O . VAL A 1 171 ? 20.563 -0.656 -15.771 1.00 92.31 171 VAL A O 1
ATOM 1360 N N . THR A 1 172 ? 19.377 -0.960 -13.891 1.00 94.06 172 THR A N 1
ATOM 1361 C CA . THR A 1 172 ? 18.274 -0.078 -14.259 1.00 94.06 172 THR A CA 1
ATOM 1362 C C . THR A 1 172 ? 18.628 1.357 -13.875 1.00 94.06 172 THR A C 1
ATOM 1364 O O . THR A 1 172 ? 19.089 1.605 -12.761 1.00 94.06 172 THR A O 1
ATOM 1367 N N . GLU A 1 173 ? 18.417 2.303 -14.786 1.00 95.69 173 GLU A N 1
ATOM 1368 C CA . GLU A 1 173 ? 18.517 3.740 -14.540 1.00 95.69 173 GLU A CA 1
ATOM 1369 C C . GLU A 1 173 ? 17.143 4.379 -14.771 1.00 95.69 173 GLU A C 1
ATOM 1371 O O . GLU A 1 173 ? 16.530 4.235 -15.828 1.00 95.69 173 GLU A O 1
ATOM 1376 N N . THR A 1 174 ? 16.657 5.092 -13.762 1.00 95.62 174 THR A N 1
ATOM 1377 C CA . THR A 1 174 ? 15.467 5.937 -13.843 1.00 95.62 174 THR A CA 1
ATOM 1378 C C . THR A 1 174 ? 15.891 7.337 -14.243 1.00 95.62 174 THR A C 1
ATOM 1380 O O . THR A 1 174 ? 16.700 7.944 -13.546 1.00 95.62 174 THR A O 1
ATOM 1383 N N . ILE A 1 175 ? 15.334 7.862 -15.332 1.00 93.75 175 ILE A N 1
ATOM 1384 C CA . ILE A 1 175 ? 15.666 9.188 -15.866 1.00 93.75 175 ILE A CA 1
ATOM 1385 C C . ILE A 1 175 ? 14.434 10.083 -15.735 1.00 93.75 175 ILE A C 1
ATOM 1387 O O . ILE A 1 175 ? 13.454 9.905 -16.465 1.00 93.75 175 ILE A O 1
ATOM 1391 N N . PHE A 1 176 ? 14.471 11.046 -14.813 1.00 92.44 176 PHE A N 1
ATOM 1392 C CA . PHE A 1 176 ? 13.384 12.002 -14.606 1.00 92.44 176 PHE A CA 1
ATOM 1393 C C . PHE A 1 176 ? 13.407 13.077 -15.679 1.00 92.44 176 PHE A C 1
ATOM 1395 O O . PHE A 1 176 ? 14.404 13.748 -15.898 1.00 92.44 176 PHE A O 1
ATOM 1402 N N . LYS A 1 177 ? 12.266 13.296 -16.319 1.00 88.75 177 LYS A N 1
ATOM 1403 C CA . LYS A 1 177 ? 12.138 14.170 -17.490 1.00 88.75 177 LYS A CA 1
ATOM 1404 C C . LYS A 1 177 ? 11.648 15.571 -17.128 1.00 88.75 177 LYS A C 1
ATOM 1406 O O . LYS A 1 177 ? 11.120 16.287 -17.975 1.00 88.75 177 LYS A O 1
ATOM 1411 N N . ARG A 1 178 ? 11.783 15.938 -15.854 1.00 78.44 178 ARG A N 1
ATOM 1412 C CA . ARG A 1 178 ? 11.545 17.284 -15.319 1.00 78.44 178 ARG A CA 1
ATOM 1413 C C . ARG A 1 178 ? 12.897 17.955 -15.091 1.00 78.44 178 ARG A C 1
ATOM 1415 O O . ARG A 1 178 ? 13.884 17.258 -14.902 1.00 78.44 178 ARG A O 1
ATOM 1422 N N . PHE A 1 179 ? 12.939 19.284 -15.121 1.00 66.88 179 PHE A N 1
ATOM 1423 C CA . PHE A 1 179 ? 14.164 20.039 -14.857 1.00 66.88 179 PHE A CA 1
ATOM 1424 C C . PHE A 1 179 ? 14.319 20.330 -13.349 1.00 66.88 179 PHE A C 1
ATOM 1426 O O . PHE A 1 179 ? 13.330 20.739 -12.734 1.00 66.88 179 PHE A O 1
ATOM 1433 N N . PRO A 1 180 ? 15.524 20.186 -12.760 1.00 75.31 180 PRO A N 1
ATOM 1434 C CA . PRO A 1 180 ? 16.724 19.590 -13.357 1.00 75.31 180 PRO A CA 1
ATOM 1435 C C . PRO A 1 180 ? 16.563 18.074 -13.568 1.00 75.31 180 PRO A C 1
ATOM 1437 O O . PRO A 1 180 ? 15.889 17.407 -12.782 1.00 75.31 180 PRO A O 1
ATOM 1440 N N . GLU A 1 181 ? 17.170 17.542 -14.637 1.00 83.12 181 GLU A N 1
ATOM 1441 C CA . GLU A 1 181 ? 17.140 16.100 -14.918 1.00 83.12 181 GLU A CA 1
ATOM 1442 C C . GLU A 1 181 ? 17.885 15.351 -13.810 1.00 83.12 181 GLU A C 1
ATOM 1444 O O . GLU A 1 181 ? 19.088 15.526 -13.622 1.00 83.12 181 GLU A O 1
ATOM 1449 N N . ASN A 1 182 ? 17.158 14.493 -13.098 1.00 89.19 182 ASN A N 1
ATOM 1450 C CA . ASN A 1 182 ? 17.715 13.610 -12.083 1.00 89.19 182 ASN A CA 1
ATOM 1451 C C . ASN A 1 182 ? 17.778 12.179 -12.619 1.00 89.19 182 ASN A C 1
ATOM 1453 O O . ASN A 1 182 ? 16.901 11.744 -13.373 1.00 89.19 182 ASN A O 1
ATOM 1457 N N . ARG A 1 183 ? 18.807 11.435 -12.206 1.00 93.81 183 ARG A N 1
ATOM 1458 C CA . ARG A 1 183 ? 19.007 10.030 -12.574 1.00 93.81 183 ARG A CA 1
ATOM 1459 C C . ARG A 1 183 ? 19.219 9.187 -11.330 1.00 93.81 183 ARG A C 1
ATOM 1461 O O . ARG A 1 183 ? 20.024 9.550 -10.479 1.00 93.81 183 ARG A O 1
ATOM 1468 N N . ILE A 1 184 ? 18.513 8.065 -11.240 1.00 94.88 184 ILE A N 1
ATOM 1469 C CA . ILE A 1 184 ? 18.579 7.154 -10.092 1.00 94.88 184 ILE A CA 1
ATOM 1470 C C . ILE A 1 184 ? 18.900 5.750 -10.592 1.00 94.88 184 ILE A C 1
ATOM 1472 O O . ILE A 1 184 ? 18.189 5.218 -11.441 1.00 94.88 184 ILE A O 1
ATOM 1476 N N . ILE A 1 185 ? 19.960 5.145 -10.055 1.00 95.12 185 ILE A N 1
ATOM 1477 C CA . ILE A 1 185 ? 20.302 3.744 -10.320 1.00 95.12 185 ILE A CA 1
ATOM 1478 C C . ILE A 1 185 ? 19.503 2.846 -9.373 1.00 95.12 185 ILE A C 1
ATOM 1480 O O . ILE A 1 185 ? 19.411 3.120 -8.179 1.00 95.12 185 ILE A O 1
ATOM 1484 N N . GLY A 1 186 ? 18.976 1.747 -9.904 1.00 94.50 186 GLY A N 1
ATOM 1485 C CA . GLY A 1 186 ? 18.278 0.710 -9.152 1.00 94.50 186 GLY A CA 1
ATOM 1486 C C . GLY A 1 186 ? 16.888 0.418 -9.707 1.00 94.50 186 GLY A C 1
ATOM 1487 O O . GLY A 1 186 ? 16.316 1.197 -10.469 1.00 94.50 186 GLY A O 1
ATOM 1488 N N . GLU A 1 187 ? 16.358 -0.747 -9.339 1.00 95.44 187 GLU A N 1
ATOM 1489 C CA . GLU A 1 187 ? 15.023 -1.167 -9.758 1.00 95.44 187 GLU A CA 1
ATOM 1490 C C . GLU A 1 187 ? 13.941 -0.284 -9.127 1.00 95.44 187 GLU A C 1
ATOM 1492 O O . GLU A 1 187 ? 13.987 0.036 -7.937 1.00 95.44 187 GLU A O 1
ATOM 1497 N N . ASN A 1 188 ? 12.915 0.028 -9.915 1.00 97.81 188 ASN A N 1
ATOM 1498 C CA . ASN A 1 188 ? 11.694 0.630 -9.405 1.00 97.81 188 ASN A CA 1
ATOM 1499 C C . ASN A 1 188 ? 10.754 -0.469 -8.907 1.00 97.81 188 ASN A C 1
ATOM 1501 O O . ASN A 1 188 ? 10.426 -1.410 -9.634 1.00 97.81 188 ASN A O 1
ATOM 1505 N N . LYS A 1 189 ? 10.277 -0.331 -7.677 1.00 98.06 189 LYS A N 1
ATOM 1506 C CA . LYS A 1 189 ? 9.248 -1.194 -7.092 1.00 98.06 189 LYS A CA 1
ATOM 1507 C C . LYS A 1 189 ? 7.930 -0.449 -7.033 1.00 98.06 189 LYS A C 1
ATOM 1509 O O . LYS A 1 189 ? 7.900 0.778 -7.077 1.00 98.06 189 LYS A O 1
ATOM 1514 N N . PHE A 1 190 ? 6.839 -1.184 -6.899 1.00 98.44 190 PHE A N 1
ATOM 1515 C CA . PHE A 1 190 ? 5.545 -0.588 -6.619 1.00 98.44 190 PHE A CA 1
ATOM 1516 C C . PHE A 1 190 ? 4.838 -1.291 -5.478 1.00 98.44 190 PHE A C 1
ATOM 1518 O O . PHE A 1 190 ? 5.078 -2.471 -5.203 1.00 98.44 190 PHE A O 1
ATOM 1525 N N . TYR A 1 191 ? 3.906 -0.572 -4.865 1.00 97.69 191 TYR A N 1
ATOM 1526 C CA . TYR A 1 191 ? 2.850 -1.190 -4.093 1.00 97.69 191 TYR A CA 1
ATOM 1527 C C . TYR A 1 191 ? 1.533 -0.415 -4.157 1.00 97.69 191 TYR A C 1
ATOM 1529 O O . TYR A 1 191 ? 1.497 0.795 -4.375 1.00 97.69 191 TYR A O 1
ATOM 1537 N N . ILE A 1 192 ? 0.438 -1.141 -3.947 1.00 97.06 192 ILE A N 1
ATOM 1538 C CA . ILE A 1 192 ? -0.922 -0.625 -3.802 1.00 97.06 192 ILE A CA 1
ATOM 1539 C C . ILE A 1 192 ? -1.462 -1.179 -2.490 1.00 97.06 192 ILE A C 1
ATOM 1541 O O . ILE A 1 192 ? -1.618 -2.394 -2.336 1.00 97.06 192 ILE A O 1
ATOM 1545 N N . VAL A 1 193 ? -1.732 -0.293 -1.534 1.00 95.06 193 VAL A N 1
ATOM 1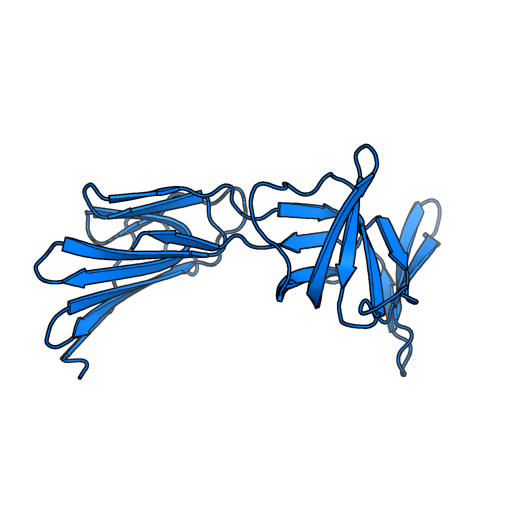546 C CA . VAL A 1 193 ? -2.237 -0.694 -0.219 1.00 95.06 193 VAL A CA 1
ATOM 1547 C C . VAL A 1 193 ? -3.690 -1.150 -0.296 1.00 95.06 193 VAL A C 1
ATOM 1549 O O . VAL A 1 193 ? -4.508 -0.600 -1.044 1.00 95.06 193 VAL A O 1
ATOM 1552 N N . ASN A 1 194 ? -4.033 -2.148 0.513 1.00 94.38 194 ASN A N 1
ATOM 1553 C CA . ASN A 1 194 ? -5.425 -2.505 0.710 1.00 94.38 194 ASN A CA 1
ATOM 1554 C C . ASN A 1 194 ? -6.111 -1.591 1.731 1.00 94.38 194 ASN A C 1
ATOM 1556 O O . ASN A 1 194 ? -5.472 -0.945 2.560 1.00 94.38 194 ASN A O 1
ATOM 1560 N N . LEU A 1 195 ? -7.438 -1.558 1.643 1.00 94.31 195 LEU A N 1
ATOM 1561 C CA . LEU A 1 195 ? -8.313 -0.896 2.600 1.00 94.31 195 LEU A CA 1
ATOM 1562 C C . LEU A 1 195 ? -9.522 -1.798 2.793 1.00 94.31 195 LEU A C 1
ATOM 1564 O O . LEU A 1 195 ? -10.363 -1.877 1.896 1.00 94.31 195 LEU A O 1
ATOM 1568 N N . GLU A 1 196 ? -9.592 -2.438 3.951 1.00 95.62 196 GLU A N 1
ATOM 1569 C CA . GLU A 1 196 ? -10.702 -3.299 4.341 1.00 95.62 196 GLU A CA 1
ATOM 1570 C C . GLU A 1 196 ? -11.634 -2.561 5.293 1.00 95.62 196 GLU A C 1
ATOM 1572 O O . GLU A 1 196 ? -11.220 -1.674 6.053 1.00 95.62 196 GLU A O 1
ATOM 1577 N N . ARG A 1 197 ? -12.916 -2.918 5.237 1.00 95.94 197 ARG A N 1
ATOM 1578 C CA . ARG A 1 197 ? -13.977 -2.239 5.976 1.00 95.94 197 ARG A CA 1
ATOM 1579 C C . ARG A 1 197 ? -14.967 -3.257 6.532 1.00 95.94 197 ARG A C 1
ATOM 1581 O O . ARG A 1 197 ? -15.368 -4.176 5.831 1.00 95.94 197 ARG A O 1
ATOM 1588 N N . TYR A 1 198 ? -15.383 -3.037 7.769 1.00 95.56 198 TYR A N 1
ATOM 1589 C CA . TYR A 1 198 ? -16.538 -3.670 8.400 1.00 95.56 198 TYR A CA 1
ATOM 1590 C C . TYR A 1 198 ? -17.401 -2.564 9.009 1.00 95.56 198 TYR A C 1
ATOM 1592 O O . TYR A 1 198 ? -16.828 -1.645 9.603 1.00 95.56 198 TYR A O 1
ATOM 1600 N N . GLY A 1 199 ? -18.726 -2.648 8.869 1.00 90.50 199 GLY A N 1
ATOM 1601 C CA . GLY A 1 199 ? -19.653 -1.594 9.301 1.00 90.50 199 GLY A CA 1
ATOM 1602 C C . GLY A 1 199 ? -19.689 -0.386 8.371 1.00 90.50 199 GLY A C 1
ATOM 1603 O O . GLY A 1 199 ? -18.609 0.199 8.068 1.00 90.50 199 GLY A O 1
#

Radius of gyration: 20.4 Å; chains: 1; bounding box: 54×33×52 Å

Sequence (199 aa):
FISKVENLQFDYGKDMAVALRIELKDRVDYVISTVDEPPYKLRCFGGDIRIMGRIGVISEERGNVRFMRLIDGVLLAKGGYVLKGSGRVSGRVLEVHRRGVNRSRGHFKVDRRIPEDRPLDGRLMIVVHGDGSTHGYTISRVENIGDHGIIYVKEDPGFEIAEKIIGDRRVTETIFKRFPENRIIGENKFYIVNLERYG

pLDDT: mean 92.42, std 8.46, range [51.66, 98.56]

Foldseek 3Di:
DWDDKDWWDKPDDPQAKTWIWIDDPFKIKIKIADPADPVFDWIDTPNFWIFRAGIKMWMDGPRDTPKIKGKQGAWITGHPDIWGDPGKDKFFFDWWAQPDDDQFRTKTKTQADDDPPDDQAQFWKWKQAAVRDIDIFGFHDWDDDPGIIITTTNDGPQWTWDWDDDPNDIWIWIWGNDPPIDIGTHTMMIITMDMTMDD